Protein AF-0000000087414529 (afdb_homodimer)

InterPro domains:
  IPR016071 Staphylococcal nuclease (SNase-like), OB-fold [PF00565] (42-116)
  IPR035437 SNase-like, OB-fold superfamily [G3DSA:2.40.50.90] (4-117)
  IPR035437 SNase-like, OB-fold superfamily [SSF50199] (3-115)

Nearest PDB structures (foldseek):
  2ey6-assembly1_A  TM=8.394E-01  e=1.982E-06  Staphylococcus aureus
  1ey6-assembly1_A  TM=8.389E-01  e=3.124E-06  Staphylococcus aureus
  2f0g-assembly1_A  TM=8.322E-01  e=3.334E-06  Staphylococcus aureus
  1ez8-assembly1_A  TM=8.451E-01  e=1.074E-05  Staphylococcus aureus
  3bdl-assembly1_A  TM=6.528E-01  e=1.157E-03  Homo sapiens

Solvent-accessible surface area (backbone atoms only — not comparable to full-atom values): 12435 Å² total; per-residue (Å²): 115,83,88,71,59,46,69,28,44,24,64,43,64,49,62,47,55,25,41,32,24,32,46,94,84,41,74,33,34,32,32,52,49,45,45,41,58,43,66,51,67,63,32,50,49,53,51,31,68,70,38,42,78,31,71,32,35,32,44,46,69,89,82,38,62,64,80,74,46,29,33,48,20,44,42,25,51,86,91,41,47,52,57,57,51,36,21,46,75,58,29,29,43,69,42,65,45,94,86,52,61,90,58,44,72,55,38,54,53,37,33,57,56,24,73,70,97,116,83,87,72,57,45,67,28,43,24,64,44,64,48,62,46,55,26,42,33,25,33,46,95,86,39,73,33,34,33,32,53,51,45,45,42,59,44,66,52,68,62,32,51,51,52,52,31,69,68,38,43,78,30,71,33,34,33,43,44,70,90,82,38,64,61,80,75,47,30,32,50,21,44,41,24,53,88,93,41,47,50,59,56,50,36,21,47,75,59,31,31,42,68,42,65,46,94,87,52,61,91,56,44,72,54,39,54,53,38,34,56,56,24,73,69,98

Secondary structure (DSSP, 8-state):
--S-PEEEEEEEEEEEEEEEEEETTEEEEEEETTEEE--SHHHHHHHHHHHTTEEEEEE--S--B-SSSEEEEEEEETTEEHHHHHHHTTSEEE---TT--TTHHHHHHHHHHHHT-/--SSPEEEEEEEEEEEEEEEEEETTEEEEEEETTEEE--SHHHHHHHHHHHTTEEEEEE--S--B-SSSEEEEEEEETTEEHHHHHHHTTSEEE---TT--TTHHHHHHHHHHHHT-

Structure (mmCIF, N/CA/C/O backbone):
data_AF-0000000087414529-model_v1
#
loop_
_entity.id
_entity.type
_entity.pdbx_description
1 polymer 'TNase-like domain-containing protein'
#
loop_
_atom_site.group_PDB
_atom_site.id
_atom_site.type_symbol
_atom_site.label_atom_id
_atom_site.label_alt_id
_atom_site.label_comp_id
_atom_site.label_asym_id
_atom_site.label_entity_id
_atom_site.label_seq_id
_atom_site.pdbx_PDB_ins_code
_atom_site.Cartn_x
_atom_site.Cartn_y
_atom_site.Cartn_z
_atom_site.occupancy
_atom_site.B_iso_or_equiv
_atom_site.auth_seq_id
_atom_site.auth_comp_id
_atom_site.auth_asym_id
_atom_site.auth_atom_id
_atom_site.pdbx_PDB_model_num
ATOM 1 N N . MET A 1 1 ? 4.559 22.531 18.953 1 32.44 1 MET A N 1
ATOM 2 C CA . MET A 1 1 ? 4.48 22.078 17.578 1 32.44 1 MET A CA 1
ATOM 3 C C . MET A 1 1 ? 5.328 20.828 17.375 1 32.44 1 MET A C 1
ATOM 5 O O . MET A 1 1 ? 6.316 20.625 18.078 1 32.44 1 MET A O 1
ATOM 9 N N . PRO A 1 2 ? 4.918 19.719 16.859 1 44.59 2 PRO A N 1
ATOM 10 C CA . PRO A 1 2 ? 5.953 18.672 16.922 1 44.59 2 PRO A CA 1
ATOM 11 C C . PRO A 1 2 ? 7.328 19.203 16.5 1 44.59 2 PRO A C 1
ATOM 13 O O . PRO A 1 2 ? 7.426 20.078 15.641 1 44.59 2 PRO A O 1
ATOM 16 N N . ASP A 1 3 ? 8.281 19.375 17.422 1 54.41 3 ASP A N 1
ATOM 17 C CA . ASP A 1 3 ? 9.531 20.125 17.344 1 54.41 3 ASP A CA 1
ATOM 18 C C . ASP A 1 3 ? 10.148 20.016 15.953 1 54.41 3 ASP A C 1
ATOM 20 O O . ASP A 1 3 ? 10.703 20.984 15.43 1 54.41 3 ASP A O 1
ATOM 24 N N . GLY A 1 4 ? 10.242 18.703 15.273 1 61.97 4 GLY A N 1
ATOM 25 C CA . GLY A 1 4 ? 11 18.719 14.031 1 61.97 4 GLY A CA 1
ATOM 26 C C . GLY A 1 4 ? 10.234 18.141 12.859 1 61.97 4 GLY A C 1
ATOM 27 O O . GLY A 1 4 ? 10.133 16.922 12.727 1 61.97 4 GLY A O 1
ATOM 28 N N . THR A 1 5 ? 9.32 19.031 12.359 1 79.81 5 THR A N 1
ATOM 29 C CA . THR A 1 5 ? 8.586 18.594 11.18 1 79.81 5 THR A CA 1
ATOM 30 C C . THR A 1 5 ? 9.43 18.766 9.922 1 79.81 5 THR A C 1
ATOM 32 O O . THR A 1 5 ? 10.359 19.578 9.898 1 79.81 5 THR A O 1
ATOM 35 N N . VAL A 1 6 ? 9.344 17.797 9.031 1 88 6 VAL A N 1
ATOM 36 C CA . VAL A 1 6 ? 9.945 17.875 7.699 1 88 6 VAL A CA 1
ATOM 37 C C . VAL A 1 6 ? 8.891 18.297 6.68 1 88 6 VAL A C 1
ATOM 39 O O . VAL A 1 6 ? 7.762 17.797 6.699 1 88 6 VAL A O 1
ATOM 42 N N . THR A 1 7 ? 9.328 19.312 5.953 1 93.31 7 THR A N 1
ATOM 43 C CA . THR A 1 7 ? 8.422 19.781 4.902 1 93.31 7 THR A CA 1
ATOM 44 C C . THR A 1 7 ? 8.609 18.953 3.633 1 93.31 7 THR A C 1
ATOM 46 O O . THR A 1 7 ? 9.734 18.625 3.25 1 93.31 7 THR A O 1
ATOM 49 N N . ALA A 1 8 ? 7.453 18.594 2.98 1 95.62 8 ALA A N 1
ATOM 50 C CA . ALA A 1 8 ? 7.457 17.812 1.749 1 95.62 8 ALA A CA 1
ATOM 51 C C . ALA A 1 8 ? 6.43 18.344 0.755 1 95.62 8 ALA A C 1
ATOM 53 O O . ALA A 1 8 ? 5.398 18.891 1.153 1 95.62 8 ALA A O 1
ATOM 54 N N . TYR A 1 9 ? 6.738 18.25 -0.509 1 97.44 9 TYR A N 1
ATOM 55 C CA . TYR A 1 9 ? 5.789 18.609 -1.558 1 97.44 9 TYR A CA 1
ATOM 56 C C . TYR A 1 9 ? 5.098 17.359 -2.109 1 97.44 9 TYR A C 1
ATOM 58 O O . TYR A 1 9 ? 5.727 16.531 -2.773 1 97.44 9 TYR A O 1
ATOM 66 N N . ALA A 1 10 ? 3.783 17.266 -1.79 1 97.5 10 ALA A N 1
ATOM 67 C CA . ALA A 1 10 ? 3.004 16.109 -2.225 1 97.5 10 ALA A CA 1
ATOM 68 C C . ALA A 1 10 ? 2.473 16.312 -3.641 1 97.5 10 ALA A C 1
ATOM 70 O O . ALA A 1 10 ? 1.92 17.359 -3.963 1 97.5 10 ALA A O 1
ATOM 71 N N . TYR A 1 11 ? 2.535 15.258 -4.48 1 95.19 11 TYR A N 1
ATOM 72 C CA . TYR A 1 11 ? 2.078 15.469 -5.848 1 95.19 11 TYR A CA 1
ATOM 73 C C . TYR A 1 11 ? 1.29 14.266 -6.355 1 95.19 11 TYR A C 1
ATOM 75 O O . TYR A 1 11 ? 0.638 14.336 -7.398 1 95.19 11 TYR A O 1
ATOM 83 N N . LYS A 1 12 ? 1.319 13.125 -5.668 1 90.56 12 LYS A N 1
ATOM 84 C CA . LYS A 1 12 ? 0.619 11.922 -6.102 1 90.56 12 LYS A CA 1
ATOM 85 C C . LYS A 1 12 ? 0.246 11.039 -4.914 1 90.56 12 LYS A C 1
ATOM 87 O O . LYS A 1 12 ? 0.854 11.141 -3.848 1 90.56 12 LYS A O 1
ATOM 92 N N . VAL A 1 13 ? -0.881 10.398 -5.059 1 88.5 13 VAL A N 1
ATOM 93 C CA . VAL A 1 13 ? -1.218 9.336 -4.125 1 88.5 13 VAL A CA 1
ATOM 94 C C . VAL A 1 13 ? -1.154 7.984 -4.836 1 88.5 13 VAL A C 1
ATOM 96 O O . VAL A 1 13 ? -1.654 7.844 -5.957 1 88.5 13 VAL A O 1
ATOM 99 N N . THR A 1 14 ? -0.45 7.047 -4.266 1 80.31 14 THR A N 1
ATOM 100 C CA . THR A 1 14 ? -0.354 5.707 -4.836 1 80.31 14 THR A CA 1
ATOM 101 C C . THR A 1 14 ? -0.667 4.648 -3.783 1 80.31 14 THR A C 1
ATOM 103 O O . THR A 1 14 ? -0.94 4.977 -2.627 1 80.31 14 THR A O 1
ATOM 106 N N . LYS A 1 15 ? -0.885 3.461 -4.281 1 77.25 15 LYS A N 1
ATOM 107 C CA . LYS A 1 15 ? -1.19 2.34 -3.4 1 77.25 15 LYS A CA 1
ATOM 108 C C . LYS A 1 15 ? -0.256 1.163 -3.662 1 77.25 15 LYS A C 1
ATOM 110 O O . LYS A 1 15 ? 0.159 0.935 -4.801 1 77.25 15 LYS A O 1
ATOM 115 N N . ASP A 1 16 ? 0.223 0.61 -2.598 1 74.12 16 ASP A N 1
ATOM 116 C CA . ASP A 1 16 ? 0.944 -0.653 -2.719 1 74.12 16 ASP A CA 1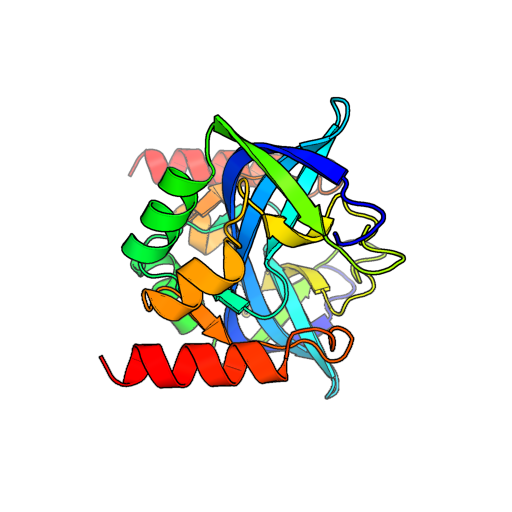
ATOM 117 C C . ASP A 1 16 ? 0.08 -1.825 -2.262 1 74.12 16 A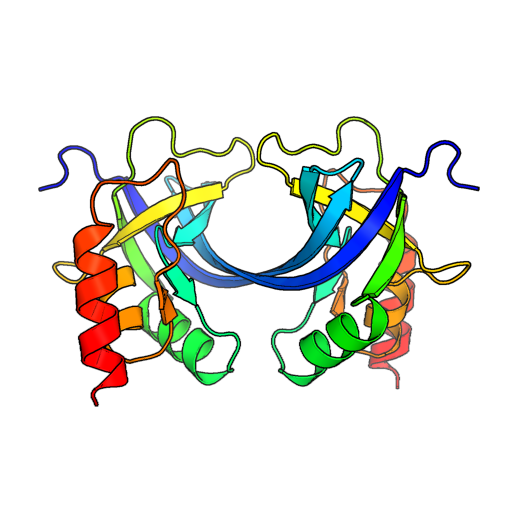SP A C 1
ATOM 119 O O . ASP A 1 16 ? -0.222 -1.953 -1.072 1 74.12 16 ASP A O 1
ATOM 123 N N . ASN A 1 17 ? -0.381 -2.584 -3.229 1 77.56 17 ASN A N 1
ATOM 124 C CA . ASN A 1 17 ? -1.152 -3.773 -2.883 1 77.56 17 ASN A CA 1
ATOM 125 C C . ASN A 1 17 ? -0.264 -4.867 -2.295 1 77.56 17 ASN A C 1
ATOM 127 O O . ASN A 1 17 ? 0.813 -5.148 -2.824 1 77.56 17 ASN A O 1
ATOM 131 N N . LEU A 1 18 ? -0.685 -5.336 -1.122 1 87.12 18 LEU A N 1
ATOM 132 C CA . LEU A 1 18 ? 0.087 -6.359 -0.426 1 87.12 18 LEU A CA 1
ATOM 133 C C . LEU A 1 18 ? -0.755 -7.605 -0.186 1 87.12 18 LEU A C 1
ATOM 135 O O . LEU A 1 18 ? -1.937 -7.508 0.154 1 87.12 18 LEU A O 1
ATOM 139 N N . ILE A 1 19 ? -0.103 -8.781 -0.453 1 92.56 19 ILE A N 1
ATOM 140 C CA . ILE A 1 19 ? -0.667 -10.047 0.009 1 92.56 19 ILE A CA 1
ATOM 141 C C . ILE A 1 19 ? -0.189 -10.336 1.431 1 92.56 19 ILE A C 1
ATOM 143 O O . ILE A 1 19 ? 1.016 -10.367 1.693 1 92.56 19 ILE A O 1
ATOM 147 N N . VAL A 1 20 ? -1.067 -10.398 2.322 1 91.94 20 VAL A N 1
ATOM 148 C CA . VAL A 1 20 ? -0.715 -10.797 3.684 1 91.94 20 VAL A CA 1
ATOM 149 C C . VAL A 1 20 ? -0.685 -12.32 3.789 1 91.94 20 VAL A C 1
ATOM 151 O O . VAL A 1 20 ? -1.646 -12.992 3.41 1 91.94 20 VAL A O 1
ATOM 154 N N . ALA A 1 21 ? 0.426 -12.82 4.277 1 94.94 21 ALA A N 1
ATOM 155 C CA . ALA A 1 21 ? 0.61 -14.266 4.312 1 94.94 21 ALA A CA 1
ATOM 156 C C . ALA A 1 21 ? 1.435 -14.68 5.527 1 94.94 21 ALA A C 1
ATOM 158 O O . ALA A 1 21 ? 2.146 -13.867 6.113 1 94.94 21 ALA A O 1
ATOM 159 N N . THR A 1 22 ? 1.348 -15.906 5.887 1 95.06 22 THR A N 1
ATOM 160 C CA . THR A 1 22 ? 2.166 -16.453 6.965 1 95.06 22 THR A CA 1
ATOM 161 C C . THR A 1 22 ? 3.262 -17.359 6.406 1 95.06 22 THR A C 1
ATOM 163 O O . THR A 1 22 ? 3.033 -18.094 5.449 1 95.06 22 THR A O 1
ATOM 166 N N . ILE A 1 23 ? 4.453 -17.141 6.891 1 92.19 23 ILE A N 1
ATOM 167 C CA . ILE A 1 23 ? 5.609 -18 6.625 1 92.19 23 ILE A CA 1
ATOM 168 C C . ILE A 1 23 ? 6.152 -18.547 7.938 1 92.19 23 ILE A C 1
ATOM 170 O O . ILE A 1 23 ? 6.637 -17.797 8.789 1 92.19 23 ILE A O 1
ATOM 174 N N . GLN A 1 24 ? 5.961 -19.891 8.094 1 90.38 24 GLN A N 1
ATOM 175 C CA . GLN A 1 24 ? 6.418 -20.531 9.32 1 90.38 24 GLN A CA 1
ATOM 176 C C . GLN A 1 24 ? 5.801 -19.875 10.547 1 90.38 24 GLN A C 1
ATOM 178 O O . GLN A 1 24 ? 6.504 -19.562 11.516 1 90.38 24 GLN A O 1
ATOM 183 N N . GLY A 1 25 ? 4.617 -19.469 10.438 1 90.94 25 GLY A N 1
ATOM 184 C CA . GLY A 1 25 ? 3.863 -18.984 11.578 1 90.94 25 GLY A CA 1
ATOM 185 C C . GLY A 1 25 ? 3.965 -17.484 11.758 1 90.94 25 GLY A C 1
ATOM 186 O O . GLY A 1 25 ? 3.307 -16.906 12.633 1 90.94 25 GLY A O 1
ATOM 187 N N . GLU A 1 26 ? 4.875 -16.844 11.062 1 90.88 26 GLU A N 1
ATOM 188 C CA . GLU A 1 26 ? 5.035 -15.398 11.141 1 90.88 26 GLU A CA 1
ATOM 189 C C . GLU A 1 26 ? 4.324 -14.703 9.977 1 90.88 26 GLU A C 1
ATOM 191 O O . GLU A 1 26 ? 4.312 -15.211 8.859 1 90.88 26 GLU A O 1
ATOM 196 N N . THR A 1 27 ? 3.736 -13.539 10.266 1 90.62 27 THR A N 1
ATOM 197 C CA . THR A 1 27 ? 2.99 -12.797 9.258 1 90.62 27 THR A CA 1
ATOM 198 C C . THR A 1 27 ? 3.922 -11.914 8.438 1 90.62 27 THR A C 1
ATOM 200 O O . THR A 1 27 ? 4.801 -11.242 8.992 1 90.62 27 THR A O 1
ATOM 203 N N . TYR A 1 28 ? 3.766 -11.992 7.156 1 88.25 28 TYR A N 1
ATOM 204 C CA . TYR A 1 28 ? 4.512 -11.156 6.223 1 88.25 28 TYR A CA 1
ATOM 205 C C . TYR A 1 28 ? 3.574 -10.453 5.25 1 88.25 28 TYR A C 1
ATOM 207 O O . TYR A 1 28 ? 2.461 -10.922 5 1 88.25 28 TYR A O 1
ATOM 215 N N . ARG A 1 29 ? 3.957 -9.336 4.738 1 87.5 29 ARG A N 1
ATOM 216 C CA . ARG A 1 29 ? 3.305 -8.602 3.652 1 87.5 29 ARG A CA 1
ATOM 217 C C . ARG A 1 29 ? 4.105 -8.719 2.359 1 87.5 29 ARG A C 1
ATOM 219 O O . ARG A 1 29 ? 5.27 -8.32 2.307 1 87.5 29 ARG A O 1
ATOM 226 N N . ILE A 1 30 ? 3.469 -9.242 1.379 1 89.75 30 ILE A N 1
ATOM 227 C CA . ILE A 1 30 ? 4.156 -9.57 0.134 1 89.75 30 ILE A CA 1
ATOM 228 C C . ILE A 1 30 ? 3.787 -8.547 -0.939 1 89.75 30 ILE A C 1
ATOM 230 O O . ILE A 1 30 ? 2.609 -8.375 -1.264 1 89.75 30 ILE A O 1
ATOM 234 N N . ARG A 1 31 ? 4.711 -7.898 -1.394 1 85.5 31 ARG A N 1
ATOM 235 C CA . ARG A 1 31 ? 4.559 -7.031 -2.557 1 85.5 31 ARG A CA 1
ATOM 236 C C . ARG A 1 31 ? 4.781 -7.805 -3.852 1 85.5 31 ARG A C 1
ATOM 238 O O . ARG A 1 31 ? 5.73 -8.578 -3.961 1 85.5 31 ARG A O 1
ATOM 245 N N . LEU A 1 32 ? 3.891 -7.539 -4.734 1 89 32 LEU A N 1
ATOM 246 C CA . LEU A 1 32 ? 4.055 -8.195 -6.031 1 89 32 LEU A CA 1
ATOM 247 C C . LEU A 1 32 ? 5.121 -7.488 -6.863 1 89 32 LEU A C 1
ATOM 249 O O . LEU A 1 32 ? 4.969 -6.316 -7.211 1 89 32 LEU A O 1
ATOM 253 N N . GLN A 1 33 ? 6.129 -8.203 -7.133 1 85.75 33 GLN A N 1
ATOM 254 C CA . GLN A 1 33 ? 7.285 -7.652 -7.828 1 85.75 33 GLN A CA 1
ATOM 255 C C . GLN A 1 33 ? 6.93 -7.246 -9.258 1 85.75 33 GLN A C 1
ATOM 257 O O . GLN A 1 33 ? 6.281 -8.008 -9.977 1 85.75 33 GLN A O 1
ATOM 262 N N . GLY A 1 34 ? 7.371 -6.031 -9.648 1 82.38 34 GLY A N 1
ATOM 263 C CA . GLY A 1 34 ? 7.375 -5.641 -11.047 1 82.38 34 GLY A CA 1
ATOM 264 C C . GLY A 1 34 ? 6.035 -5.105 -11.523 1 82.38 34 GLY A C 1
ATOM 265 O O . GLY A 1 34 ? 5.879 -4.762 -12.695 1 82.38 34 GLY A O 1
ATOM 266 N N . ILE A 1 35 ? 5.016 -5.098 -10.594 1 85.38 35 ILE A N 1
ATOM 267 C CA . ILE A 1 35 ? 3.721 -4.617 -11.062 1 85.38 35 ILE A CA 1
ATOM 268 C C . ILE A 1 35 ? 3.102 -3.697 -10.008 1 85.38 35 ILE A C 1
ATOM 270 O O . ILE A 1 35 ? 3.51 -3.707 -8.844 1 85.38 35 ILE A O 1
ATOM 274 N N . GLU A 1 36 ? 2.209 -2.914 -10.477 1 82.56 36 GLU A N 1
ATOM 275 C CA . GLU A 1 36 ? 1.31 -2.104 -9.656 1 82.56 36 GLU A CA 1
ATOM 276 C C . GLU A 1 36 ? -0.15 -2.459 -9.93 1 82.56 36 GLU A C 1
ATOM 278 O O . GLU A 1 36 ? -0.662 -2.225 -11.023 1 82.56 36 GLU A O 1
ATOM 283 N N . VAL A 1 37 ? -0.74 -2.963 -8.945 1 85.75 37 VAL A N 1
ATOM 284 C CA . VAL A 1 37 ? -2.133 -3.375 -9.078 1 85.75 37 VAL A CA 1
ATOM 285 C C . VAL A 1 37 ? -3.041 -2.148 -9.055 1 85.75 37 VAL A C 1
ATOM 287 O O . VAL A 1 37 ? -2.859 -1.253 -8.227 1 85.75 37 VAL A O 1
ATOM 290 N N . PHE A 1 38 ? -3.977 -2.145 -9.969 1 78.62 38 PHE A N 1
ATOM 291 C CA . PHE A 1 38 ? -4.875 -0.997 -10.047 1 78.62 38 PHE A CA 1
ATOM 292 C C . PHE A 1 38 ? -5.777 -0.929 -8.82 1 78.62 38 PHE A C 1
ATOM 294 O O . PHE A 1 38 ? -6.066 -1.954 -8.203 1 78.62 38 PHE A O 1
ATOM 301 N N . THR A 1 39 ? -6.207 0.255 -8.461 1 68.62 39 THR A N 1
ATOM 302 C CA . THR A 1 39 ? -6.988 0.544 -7.266 1 68.62 39 THR A CA 1
ATOM 303 C C . THR A 1 39 ? -8.461 0.216 -7.484 1 68.62 39 THR A C 1
ATOM 305 O O . THR A 1 39 ? -9.234 0.124 -6.527 1 68.62 39 THR A O 1
ATOM 308 N N . GLU A 1 40 ? -8.75 0.06 -8.703 1 70.12 40 GLU A N 1
ATOM 309 C CA . GLU A 1 40 ? -10.156 -0.268 -8.945 1 70.12 40 GLU A CA 1
ATOM 310 C C . GLU A 1 40 ? -10.578 -1.499 -8.148 1 70.12 40 GLU A C 1
ATOM 312 O O . GLU A 1 40 ? -9.812 -2.455 -8.016 1 70.12 40 GLU A O 1
ATOM 317 N N . PRO A 1 41 ? -11.727 -1.385 -7.516 1 71.12 41 PRO A N 1
ATOM 318 C CA . PRO A 1 41 ? -12.242 -2.475 -6.68 1 71.12 41 PRO A CA 1
ATOM 319 C C . PRO A 1 41 ? -12.156 -3.834 -7.367 1 71.12 41 PRO A C 1
ATOM 321 O O . PRO A 1 41 ? -11.898 -4.848 -6.715 1 71.12 41 PRO A O 1
ATOM 324 N N . ASP A 1 42 ? -12.18 -3.787 -8.648 1 81.19 42 ASP A N 1
ATOM 325 C CA . ASP A 1 42 ? -12.188 -5.059 -9.359 1 81.19 42 ASP A CA 1
ATOM 326 C C . ASP A 1 42 ? -10.82 -5.738 -9.289 1 81.19 42 ASP A C 1
ATOM 328 O O . ASP A 1 42 ? -10.742 -6.961 -9.148 1 81.19 42 ASP A O 1
ATOM 332 N N . ALA A 1 43 ? -9.75 -5.02 -9.406 1 84.81 43 ALA A N 1
ATOM 333 C CA . ALA A 1 43 ? -8.398 -5.578 -9.391 1 84.81 43 ALA A CA 1
ATOM 334 C C . ALA A 1 43 ? -8.078 -6.191 -8.031 1 84.81 43 ALA A C 1
ATOM 336 O O . ALA A 1 43 ? -7.547 -7.305 -7.957 1 84.81 43 ALA A O 1
ATOM 337 N N . LYS A 1 44 ? -8.438 -5.555 -6.992 1 81.69 44 LYS A N 1
ATOM 338 C CA . LYS A 1 44 ? -8.211 -6.066 -5.645 1 81.69 44 LYS A CA 1
ATOM 339 C C . LYS A 1 44 ? -9.023 -7.336 -5.395 1 81.69 44 LYS A C 1
ATOM 341 O O . LYS A 1 44 ? -8.523 -8.297 -4.812 1 81.69 44 LYS A O 1
ATOM 346 N N . ARG A 1 45 ? -10.273 -7.191 -5.773 1 86.69 45 ARG A N 1
ATOM 347 C CA . ARG A 1 45 ? -11.141 -8.352 -5.613 1 86.69 45 ARG A CA 1
ATOM 348 C C . ARG A 1 45 ? -10.578 -9.562 -6.352 1 86.69 45 ARG A C 1
ATOM 350 O O . ARG A 1 45 ? -10.57 -10.672 -5.82 1 86.69 45 ARG A O 1
ATOM 357 N N . PHE A 1 46 ? -10.211 -9.336 -7.586 1 91.31 46 PHE A N 1
ATOM 358 C CA . PHE A 1 46 ? -9.641 -10.422 -8.383 1 91.31 46 PHE A CA 1
ATOM 359 C C . PHE A 1 46 ? -8.438 -11.039 -7.68 1 91.31 46 PHE A C 1
ATOM 361 O O . PHE A 1 46 ? -8.352 -12.258 -7.547 1 91.31 46 PHE A O 1
ATOM 368 N N . LEU A 1 47 ? -7.508 -10.227 -7.168 1 93.62 47 LEU A N 1
ATOM 369 C CA . LEU A 1 47 ? -6.316 -10.695 -6.473 1 93.62 47 LEU A CA 1
ATOM 370 C C . LEU A 1 47 ? -6.688 -11.453 -5.203 1 93.62 47 LEU A C 1
ATOM 372 O O . LEU A 1 47 ? -6.141 -12.523 -4.934 1 93.62 47 LEU A O 1
ATOM 376 N N . LYS A 1 48 ? -7.574 -10.898 -4.477 1 91.75 48 LYS A N 1
ATOM 377 C CA . LYS A 1 48 ? -8.023 -11.531 -3.242 1 91.75 48 LYS A CA 1
ATOM 378 C C . LYS A 1 48 ? -8.594 -12.922 -3.512 1 91.75 48 LYS A C 1
ATOM 380 O O . LYS A 1 48 ? -8.242 -13.883 -2.834 1 91.75 48 LYS A O 1
ATOM 385 N N . GLU A 1 49 ? -9.477 -12.961 -4.453 1 94.44 49 GLU A N 1
ATOM 386 C CA . GLU A 1 49 ? -10.102 -14.234 -4.801 1 94.44 49 GLU A CA 1
ATOM 387 C C . GLU A 1 49 ? -9.055 -15.25 -5.266 1 94.44 49 GLU A C 1
ATOM 389 O O . GLU A 1 49 ? -9.203 -16.453 -5.02 1 94.44 49 GLU A O 1
ATOM 394 N N . LYS A 1 50 ? -8.062 -14.828 -5.875 1 94.94 50 LYS A N 1
ATOM 395 C CA . LYS A 1 50 ? -7.031 -15.703 -6.438 1 94.94 50 LYS A CA 1
ATOM 396 C C . LYS A 1 50 ? -6.137 -16.281 -5.34 1 94.94 50 LYS A C 1
ATOM 398 O O . LYS A 1 50 ? -5.781 -17.453 -5.379 1 94.94 50 LYS A O 1
ATOM 403 N N . VAL A 1 51 ? -5.836 -15.445 -4.328 1 96.69 51 VAL A N 1
ATOM 404 C CA . VAL A 1 51 ? -4.742 -15.883 -3.473 1 96.69 51 VAL A CA 1
ATOM 405 C C . VAL A 1 51 ? -5.273 -16.234 -2.088 1 96.69 51 VAL A C 1
ATOM 407 O O . VAL A 1 51 ? -4.602 -16.922 -1.312 1 96.69 51 VAL A O 1
ATOM 410 N N . SER A 1 52 ? -6.363 -15.633 -1.696 1 95.75 52 SER A N 1
ATOM 411 C CA . SER A 1 52 ? -6.836 -15.836 -0.33 1 95.75 52 SER A CA 1
ATOM 412 C C . SER A 1 52 ? -7.121 -17.312 -0.058 1 95.75 52 SER A C 1
ATOM 414 O O . SER A 1 52 ? -7.832 -17.953 -0.827 1 95.75 52 SER A O 1
ATOM 416 N N . GLY A 1 53 ? -6.539 -17.812 1.017 1 96.56 53 GLY A N 1
ATOM 417 C CA . GLY A 1 53 ? -6.75 -19.203 1.399 1 96.56 53 GLY A CA 1
ATOM 418 C C . GLY A 1 53 ? -5.852 -20.156 0.647 1 96.56 53 GLY A C 1
ATOM 419 O O . GLY A 1 53 ? -6.027 -21.375 0.741 1 96.56 53 GLY A O 1
ATOM 420 N N . GLN A 1 54 ? -4.898 -19.625 -0.102 1 96.88 54 GLN A N 1
ATOM 421 C CA . GLN A 1 54 ? -4.035 -20.469 -0.921 1 96.88 54 GLN A CA 1
ATOM 422 C C . GLN A 1 54 ? -2.611 -20.5 -0.375 1 96.88 54 GLN A C 1
ATOM 424 O O . GLN A 1 54 ? -2.18 -19.547 0.289 1 96.88 54 GLN A O 1
ATOM 429 N N . GLN A 1 55 ? -1.938 -21.641 -0.629 1 96.88 55 GLN A N 1
ATOM 430 C CA . GLN A 1 55 ? -0.489 -21.688 -0.47 1 96.88 55 GLN A CA 1
ATOM 431 C C . GLN A 1 55 ? 0.218 -21.141 -1.705 1 96.88 55 GLN A C 1
ATOM 433 O O . GLN A 1 55 ? 0.036 -21.641 -2.812 1 96.88 55 GLN A O 1
ATOM 438 N N . ILE A 1 56 ? 0.945 -20.109 -1.426 1 96.81 56 ILE A N 1
ATOM 439 C CA . ILE A 1 56 ? 1.646 -19.469 -2.539 1 96.81 56 ILE A CA 1
ATOM 440 C C . ILE A 1 56 ? 3.148 -19.703 -2.395 1 96.81 56 ILE A C 1
ATOM 442 O O . ILE A 1 56 ? 3.645 -19.938 -1.292 1 96.81 56 ILE A O 1
ATOM 446 N N . GLU A 1 57 ? 3.834 -19.734 -3.52 1 95.25 57 GLU A N 1
ATOM 447 C CA . GLU A 1 57 ? 5.289 -19.797 -3.557 1 95.25 57 GLU A CA 1
ATOM 448 C C . GLU A 1 57 ? 5.895 -18.438 -3.912 1 95.25 57 GLU A C 1
ATOM 450 O O . GLU A 1 57 ? 5.457 -17.797 -4.863 1 95.25 57 GLU A O 1
ATOM 455 N N . LEU A 1 58 ? 6.773 -18.031 -3.098 1 92.38 58 LEU A N 1
ATOM 456 C CA . LEU A 1 58 ? 7.445 -16.766 -3.309 1 92.38 58 LEU A CA 1
ATOM 457 C C . LEU A 1 58 ? 8.805 -16.969 -3.971 1 92.38 58 LEU A C 1
ATOM 459 O O . LEU A 1 58 ? 9.641 -17.703 -3.461 1 92.38 58 LEU A O 1
ATOM 463 N N . ASP A 1 59 ? 8.914 -16.375 -5.066 1 88.31 59 ASP A N 1
ATOM 464 C CA . ASP A 1 59 ? 10.188 -16.375 -5.793 1 88.31 59 ASP A CA 1
ATOM 465 C C . ASP A 1 59 ? 10.828 -14.984 -5.758 1 88.31 59 ASP A C 1
ATOM 467 O O . ASP A 1 59 ? 10.297 -14.031 -6.332 1 88.31 59 ASP A O 1
ATOM 471 N N . TYR A 1 60 ? 11.719 -14.805 -4.887 1 79.38 60 TYR A N 1
ATOM 472 C CA . TYR A 1 60 ? 12.375 -13.516 -4.781 1 79.38 60 TYR A CA 1
ATOM 473 C C . TYR A 1 60 ? 13.891 -13.664 -4.867 1 79.38 60 TYR A C 1
ATOM 475 O O . TYR A 1 60 ? 14.422 -14.758 -4.68 1 79.38 60 TYR A O 1
ATOM 483 N N . ASP A 1 61 ? 14.453 -12.547 -5.406 1 65.31 61 ASP A N 1
ATOM 484 C CA . ASP A 1 61 ? 15.914 -12.539 -5.457 1 65.31 61 ASP A CA 1
ATOM 485 C C . ASP A 1 61 ? 16.516 -12.477 -4.055 1 65.31 61 ASP A C 1
ATOM 487 O O . ASP A 1 61 ? 15.773 -12.406 -3.064 1 65.31 61 ASP A O 1
ATOM 491 N N . GLU A 1 62 ? 17.766 -12.359 -3.805 1 58 62 GLU A N 1
ATOM 492 C CA . GLU A 1 62 ? 18.531 -12.5 -2.57 1 58 62 GLU A CA 1
ATOM 493 C C . GLU A 1 62 ? 17.781 -11.898 -1.385 1 58 62 GLU A C 1
ATOM 495 O O . GLU A 1 62 ? 17.578 -12.57 -0.374 1 58 62 GLU A O 1
ATOM 500 N N . GLN A 1 63 ? 17.938 -10.695 -0.846 1 53.78 63 GLN A N 1
ATOM 501 C CA . GLN A 1 63 ? 17.578 -10.18 0.471 1 53.78 63 GLN A CA 1
ATOM 502 C C . GLN A 1 63 ? 16.188 -9.555 0.452 1 53.78 63 GLN A C 1
ATOM 504 O O . GLN A 1 63 ? 16.047 -8.328 0.394 1 53.78 63 GLN A O 1
ATOM 509 N N . PRO A 1 64 ? 15.148 -10.523 0.298 1 54.59 64 PRO A N 1
ATOM 510 C CA . PRO A 1 64 ? 13.836 -9.945 -0.001 1 54.59 64 PRO A CA 1
ATOM 511 C C . PRO A 1 64 ? 13.219 -9.219 1.195 1 54.59 64 PRO A C 1
ATOM 513 O O . PRO A 1 64 ? 12.242 -8.492 1.042 1 54.59 64 PRO A O 1
ATOM 516 N N . PHE A 1 65 ? 13.789 -9.445 2.428 1 54.91 65 PHE A N 1
ATOM 517 C CA . PHE A 1 65 ? 13.07 -8.977 3.607 1 54.91 65 PHE A CA 1
ATOM 518 C C . PHE A 1 65 ? 13.375 -7.508 3.877 1 54.91 65 PHE A C 1
ATOM 520 O O . PHE A 1 65 ? 14.531 -7.125 4.031 1 54.91 65 PHE A O 1
ATOM 527 N N . GLU A 1 66 ? 12.492 -6.719 3.492 1 57.81 66 GLU A N 1
ATOM 528 C CA . GLU A 1 66 ? 12.656 -5.281 3.682 1 57.81 66 GLU A CA 1
ATOM 529 C C . GLU A 1 66 ? 12.484 -4.895 5.148 1 57.81 66 GLU A C 1
ATOM 531 O O . GLU A 1 66 ? 12.477 -3.707 5.484 1 57.81 66 GLU A O 1
ATOM 536 N N . GLY A 1 67 ? 13.078 -5.848 6.066 1 57.19 67 GLY A N 1
ATOM 537 C CA . GLY A 1 67 ? 13.195 -5.566 7.488 1 57.19 67 GLY A CA 1
ATOM 538 C C . GLY A 1 67 ? 11.859 -5.348 8.172 1 57.19 67 GLY A C 1
ATOM 539 O O . GLY A 1 67 ? 11.703 -5.648 9.352 1 57.19 67 GLY A O 1
ATOM 540 N N . GLU A 1 68 ? 10.805 -5.023 7.59 1 62.72 68 GLU A N 1
ATOM 541 C CA . GLU A 1 68 ? 9.523 -4.711 8.219 1 62.72 68 GLU A CA 1
ATOM 542 C C . GLU A 1 68 ? 8.445 -5.707 7.797 1 62.72 68 GLU A C 1
ATOM 544 O O . GLU A 1 68 ? 7.258 -5.375 7.785 1 62.72 68 GLU A O 1
ATOM 549 N N . GLY A 1 69 ? 8.922 -6.988 7.676 1 73.25 69 GLY A N 1
ATOM 550 C CA . GLY A 1 69 ? 7.902 -7.977 7.344 1 73.25 69 GLY A CA 1
ATOM 551 C C . GLY A 1 69 ? 7.363 -7.82 5.934 1 73.25 69 GLY A C 1
ATOM 552 O O . GLY A 1 69 ? 6.191 -8.109 5.676 1 73.25 69 GLY A O 1
ATOM 553 N N . LYS A 1 70 ? 8.094 -7.219 5.246 1 77.56 70 LYS A N 1
ATOM 554 C CA . LYS A 1 70 ? 7.68 -7.066 3.854 1 77.56 70 LYS A CA 1
ATOM 555 C C . LYS A 1 70 ? 8.609 -7.832 2.916 1 77.56 70 LYS A C 1
ATOM 557 O O . LYS A 1 70 ? 9.828 -7.852 3.115 1 77.56 70 LYS A O 1
ATOM 562 N N . ILE A 1 71 ? 8.047 -8.555 2.051 1 83 71 ILE A N 1
ATOM 563 C CA . ILE A 1 71 ? 8.766 -9.305 1.027 1 83 71 ILE A CA 1
ATOM 564 C C . ILE A 1 71 ? 8.305 -8.859 -0.358 1 83 71 ILE A C 1
ATOM 566 O O . ILE A 1 71 ? 7.102 -8.703 -0.598 1 83 71 ILE A O 1
ATOM 570 N N . THR A 1 72 ? 9.227 -8.523 -1.178 1 84.44 72 THR A N 1
ATOM 571 C CA . THR A 1 72 ? 8.922 -8.328 -2.59 1 84.44 72 THR A CA 1
ATOM 572 C C . 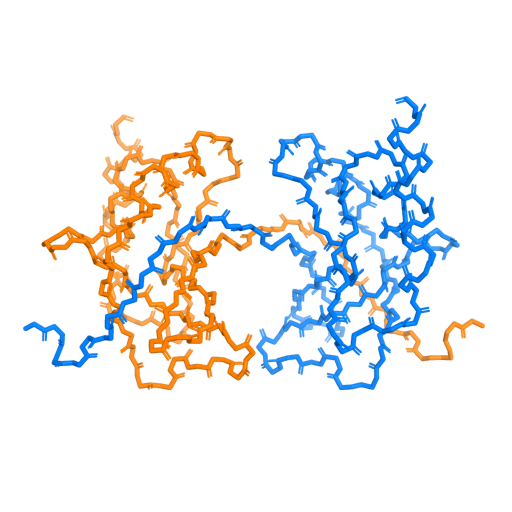THR A 1 72 ? 9.211 -9.594 -3.387 1 84.44 72 THR A C 1
ATOM 574 O O . THR A 1 72 ? 10.328 -10.125 -3.336 1 84.44 72 THR A O 1
ATOM 577 N N . ALA A 1 73 ? 8.18 -10.102 -4.074 1 88.12 73 ALA A N 1
ATOM 578 C CA . ALA A 1 73 ? 8.391 -11.414 -4.688 1 88.12 73 ALA A CA 1
ATOM 579 C C . ALA A 1 73 ? 7.496 -11.602 -5.906 1 88.12 73 ALA A C 1
ATOM 581 O O . ALA A 1 73 ? 6.484 -10.906 -6.055 1 88.12 73 ALA A O 1
ATOM 582 N N . TYR A 1 74 ? 8.023 -12.508 -6.75 1 90.88 74 TYR A N 1
ATOM 583 C CA . TYR A 1 74 ? 7.109 -13.156 -7.691 1 90.88 74 TYR A CA 1
ATOM 584 C C . TYR A 1 74 ? 6.289 -14.234 -6.996 1 90.88 74 TYR A C 1
ATOM 586 O O . TYR A 1 74 ? 6.84 -15.102 -6.316 1 90.88 74 TYR A O 1
ATOM 594 N N . VAL A 1 75 ? 5.035 -14.141 -7.18 1 94.19 75 VAL A N 1
ATOM 595 C CA . VAL A 1 75 ? 4.137 -15.031 -6.453 1 94.19 75 VAL A CA 1
ATOM 596 C C . VAL A 1 75 ? 3.584 -16.094 -7.402 1 94.19 75 VAL A C 1
ATOM 598 O O . VAL A 1 75 ? 3.049 -15.758 -8.469 1 94.19 75 VAL A O 1
ATOM 601 N N . TRP A 1 76 ? 3.682 -17.281 -6.918 1 95 76 TRP A N 1
ATOM 602 C CA . TRP A 1 76 ? 3.256 -18.406 -7.754 1 95 76 TRP A CA 1
ATOM 603 C C . TRP A 1 76 ? 2.152 -19.203 -7.07 1 95 76 TRP A C 1
ATOM 605 O O . TRP A 1 76 ? 2.217 -19.453 -5.867 1 95 76 TRP A O 1
ATOM 615 N N . LEU A 1 77 ? 1.166 -19.531 -7.848 1 96.12 77 LEU A N 1
ATOM 616 C CA . LEU A 1 77 ? 0.164 -20.547 -7.531 1 96.12 77 LEU A CA 1
ATOM 617 C C . LEU A 1 77 ? 0.29 -21.734 -8.469 1 96.12 77 LEU A C 1
ATOM 619 O O . LEU A 1 77 ? -0.193 -21.703 -9.602 1 96.12 77 LEU A O 1
ATOM 623 N N . GLY A 1 78 ? 0.913 -22.812 -7.949 1 92.12 78 GLY A N 1
ATOM 624 C CA . GLY A 1 78 ? 1.261 -23.891 -8.875 1 92.12 78 GLY A CA 1
ATOM 625 C C . GLY A 1 78 ? 2.15 -23.422 -10.016 1 92.12 78 GLY A C 1
ATOM 626 O O . GLY A 1 78 ? 3.238 -22.891 -9.781 1 92.12 78 GLY A O 1
ATOM 627 N N . ASN A 1 79 ? 1.646 -23.516 -11.219 1 92.88 79 ASN A N 1
ATOM 628 C CA . ASN A 1 79 ? 2.43 -23.125 -12.383 1 92.88 79 ASN A CA 1
ATOM 629 C C . ASN A 1 79 ? 2.057 -21.734 -12.875 1 92.88 79 ASN A C 1
ATOM 631 O O . ASN A 1 79 ? 2.621 -21.25 -13.859 1 92.88 79 ASN A O 1
ATOM 635 N N . GLU A 1 80 ? 1.232 -21.125 -12.18 1 94.19 80 GLU A N 1
ATOM 636 C CA . GLU A 1 80 ? 0.76 -19.812 -12.586 1 94.19 80 GLU A CA 1
ATOM 637 C C . GLU A 1 80 ? 1.422 -18.703 -11.773 1 94.19 80 GLU A C 1
ATOM 639 O O . GLU A 1 80 ? 1.443 -18.766 -10.539 1 94.19 80 GLU A O 1
ATOM 644 N N . MET A 1 81 ? 1.897 -17.812 -12.508 1 93.5 81 MET A N 1
ATOM 645 C CA . MET A 1 81 ? 2.426 -16.625 -11.828 1 93.5 81 MET A CA 1
ATOM 646 C C . MET A 1 81 ? 1.336 -15.578 -11.641 1 93.5 81 MET A C 1
ATOM 648 O O . MET A 1 81 ? 0.812 -15.039 -12.617 1 93.5 81 MET A O 1
ATOM 652 N N . VAL A 1 82 ? 1.102 -15.234 -10.477 1 95.5 82 VAL A N 1
ATOM 653 C CA . VAL A 1 82 ? 0.019 -14.312 -10.148 1 95.5 82 VAL A CA 1
ATOM 654 C C . VAL A 1 82 ? 0.313 -12.938 -10.742 1 95.5 82 VAL A C 1
ATOM 656 O O . VAL A 1 82 ? -0.575 -12.289 -11.305 1 95.5 82 VAL A O 1
ATOM 659 N N . ASN A 1 83 ? 1.573 -12.461 -10.648 1 93.06 83 ASN A N 1
ATOM 660 C CA . ASN A 1 83 ? 1.989 -11.18 -11.219 1 93.06 83 ASN A CA 1
ATOM 661 C C . ASN A 1 83 ? 1.634 -11.086 -12.695 1 93.06 83 ASN A C 1
ATOM 663 O O . ASN A 1 83 ? 1.04 -10.094 -13.133 1 93.06 83 ASN A O 1
ATOM 667 N N . ARG A 1 84 ? 1.903 -12.078 -13.375 1 90.88 84 ARG A N 1
ATOM 668 C CA . ARG A 1 84 ? 1.643 -12.133 -14.805 1 90.88 84 ARG A CA 1
ATOM 669 C C . ARG A 1 84 ? 0.144 -12.141 -15.094 1 90.88 84 ARG A C 1
ATOM 671 O O . ARG A 1 84 ? -0.324 -11.469 -16.016 1 90.88 84 ARG A O 1
ATOM 678 N N . THR A 1 85 ? -0.542 -12.938 -14.375 1 93.06 85 THR A N 1
ATOM 679 C CA . THR A 1 85 ? -1.982 -13.062 -14.57 1 93.06 85 THR A CA 1
ATOM 680 C C . THR A 1 85 ? -2.668 -11.703 -14.406 1 93.06 85 THR A C 1
ATOM 682 O O . THR A 1 85 ? -3.52 -11.336 -15.219 1 93.06 85 THR A O 1
ATOM 685 N N . LEU A 1 86 ? -2.279 -10.977 -13.383 1 92.12 86 LEU A N 1
ATOM 686 C CA . LEU A 1 86 ? -2.863 -9.656 -13.148 1 92.12 86 LEU A CA 1
ATOM 687 C C . LEU A 1 86 ? -2.59 -8.727 -14.328 1 92.12 86 LEU A C 1
ATOM 689 O O . LEU A 1 86 ? -3.465 -7.957 -14.734 1 92.12 86 LEU A O 1
ATOM 693 N N . LEU A 1 87 ? -1.425 -8.766 -14.898 1 89.56 87 LEU A N 1
ATOM 694 C CA . LEU A 1 87 ? -1.051 -7.953 -16.047 1 89.56 87 LEU A CA 1
ATOM 695 C C . LEU A 1 87 ? -1.867 -8.344 -17.281 1 89.56 87 LEU A C 1
ATOM 697 O O . LEU A 1 87 ? -2.439 -7.484 -17.953 1 89.56 87 LEU A O 1
ATOM 701 N N . SER A 1 88 ? -1.913 -9.602 -17.5 1 89.81 88 SER A N 1
ATOM 702 C CA . SER A 1 88 ? -2.57 -10.117 -18.688 1 89.81 88 SER A CA 1
ATOM 703 C C . SER A 1 88 ? -4.07 -9.852 -18.656 1 89.81 88 SER A C 1
ATOM 705 O O . SER A 1 88 ? -4.691 -9.633 -19.688 1 89.81 88 SER A O 1
ATOM 707 N N . GLU A 1 89 ? -4.695 -9.867 -17.531 1 90.88 89 GLU A N 1
ATOM 708 C CA . GLU A 1 89 ? -6.133 -9.672 -17.391 1 90.88 89 GLU A CA 1
ATOM 709 C C . GLU A 1 89 ? -6.484 -8.188 -17.328 1 90.88 89 GLU A C 1
ATOM 711 O O . GLU A 1 89 ? -7.664 -7.828 -17.266 1 90.88 89 GLU A O 1
ATOM 716 N N . GLY A 1 90 ? -5.402 -7.32 -17.219 1 87.75 90 GLY A N 1
ATOM 717 C CA . GLY A 1 90 ? -5.637 -5.887 -17.234 1 87.75 90 GLY A CA 1
ATOM 718 C C . GLY A 1 90 ? -5.867 -5.301 -15.859 1 87.75 90 GLY A C 1
ATOM 719 O O . GLY A 1 90 ? -6.469 -4.234 -15.719 1 87.75 90 GLY A O 1
ATOM 720 N N . TYR A 1 91 ? -5.465 -6.008 -14.836 1 89.62 91 TYR A N 1
ATOM 721 C CA . TYR A 1 91 ? -5.695 -5.551 -13.469 1 89.62 91 TYR A CA 1
ATOM 722 C C . TYR A 1 91 ? -4.453 -4.859 -12.914 1 89.62 91 TYR A C 1
ATOM 724 O O . TYR A 1 91 ? -4.461 -4.387 -11.773 1 89.62 91 TYR A O 1
ATOM 732 N N . ALA A 1 92 ? -3.4 -4.809 -13.664 1 88.38 92 ALA A N 1
ATOM 733 C CA . ALA A 1 92 ? -2.148 -4.199 -13.219 1 88.38 92 ALA A CA 1
ATOM 734 C C . ALA A 1 92 ? -1.381 -3.605 -14.398 1 88.38 92 ALA A C 1
ATOM 736 O O . ALA A 1 92 ? -1.699 -3.883 -15.555 1 88.38 92 ALA A O 1
ATOM 737 N N . ARG A 1 93 ? -0.449 -2.785 -14.023 1 85.75 93 ARG A N 1
ATOM 738 C CA . ARG A 1 93 ? 0.503 -2.297 -15.016 1 85.75 93 ARG A CA 1
ATOM 739 C C . ARG A 1 93 ? 1.936 -2.619 -14.609 1 85.75 93 ARG A C 1
ATOM 741 O O . ARG A 1 93 ? 2.221 -2.801 -13.422 1 85.75 93 ARG A O 1
ATOM 748 N N . ALA A 1 94 ? 2.785 -2.723 -15.625 1 84.12 94 ALA A N 1
ATOM 749 C CA . ALA A 1 94 ? 4.195 -2.977 -15.352 1 84.12 94 ALA A CA 1
ATOM 750 C C . ALA A 1 94 ? 4.812 -1.829 -14.555 1 84.12 94 ALA A C 1
ATOM 752 O O . ALA A 1 94 ? 4.59 -0.657 -14.867 1 84.12 94 ALA A O 1
ATOM 753 N N . ALA A 1 95 ? 5.438 -2.125 -13.469 1 79.62 95 ALA A N 1
ATOM 754 C CA . ALA A 1 95 ? 6.141 -1.176 -12.609 1 79.62 95 ALA A CA 1
ATOM 755 C C . ALA A 1 95 ? 7.484 -1.737 -12.156 1 79.62 95 ALA A C 1
ATOM 757 O O . ALA A 1 95 ? 7.664 -2.062 -10.977 1 79.62 95 ALA A O 1
ATOM 758 N N . PRO A 1 96 ? 8.32 -1.843 -13.055 1 72.06 96 PRO A N 1
ATOM 759 C CA . PRO A 1 96 ? 9.625 -2.422 -12.703 1 72.06 96 PRO A CA 1
ATOM 760 C C . PRO A 1 96 ? 10.414 -1.546 -11.742 1 72.06 96 PRO A C 1
ATOM 762 O O . PRO A 1 96 ? 10.305 -0.319 -11.773 1 72.06 96 PRO A O 1
ATOM 765 N N . SER A 1 97 ? 10.922 -2.104 -10.648 1 67.94 97 SER A N 1
ATOM 766 C CA . SER A 1 97 ? 11.859 -1.405 -9.773 1 67.94 97 SER A CA 1
ATOM 767 C C . SER A 1 97 ? 13.289 -1.563 -10.266 1 67.94 97 SER A C 1
ATOM 769 O O . SER A 1 97 ? 13.625 -2.553 -10.914 1 67.94 97 SER A O 1
ATOM 771 N N . PRO A 1 98 ? 14.078 -0.508 -10.008 1 59.34 98 PRO A N 1
ATOM 772 C CA . PRO A 1 98 ? 15.469 -0.562 -10.469 1 59.34 98 PRO A CA 1
ATOM 773 C C . PRO A 1 98 ? 16.203 -1.807 -9.984 1 59.34 98 PRO A C 1
ATOM 775 O O . PRO A 1 98 ? 17.125 -2.281 -10.656 1 59.34 98 PRO A O 1
ATOM 778 N N . GLN A 1 99 ? 15.797 -2.207 -8.906 1 57.31 99 GLN A N 1
ATOM 779 C CA . GLN A 1 99 ? 16.547 -3.314 -8.328 1 57.31 99 GLN A CA 1
ATOM 780 C C . GLN A 1 99 ? 16.078 -4.652 -8.883 1 57.31 99 GLN A C 1
ATOM 782 O O . GLN A 1 99 ? 16.766 -5.668 -8.742 1 57.31 99 GLN A O 1
ATOM 787 N N . GLN A 1 100 ? 14.844 -4.648 -9.516 1 57.53 100 GLN A N 1
ATOM 788 C CA . GLN A 1 100 ? 14.297 -5.949 -9.891 1 57.53 100 GLN A CA 1
ATOM 789 C C . GLN A 1 100 ? 14.297 -6.133 -11.398 1 57.53 100 GLN A C 1
ATOM 791 O O . GLN A 1 100 ? 13.617 -5.395 -12.125 1 57.53 100 GLN A O 1
ATOM 796 N N . THR A 1 101 ? 15.156 -7.027 -11.914 1 57.94 101 THR A N 1
ATOM 797 C CA . THR A 1 101 ? 15.469 -7.117 -13.336 1 57.94 101 THR A CA 1
ATOM 798 C C . THR A 1 101 ? 14.922 -8.406 -13.93 1 57.94 101 THR A C 1
ATOM 800 O O . THR A 1 101 ? 14.711 -8.5 -15.141 1 57.94 101 THR A O 1
ATOM 803 N N . ARG A 1 102 ? 14.672 -9.367 -13.219 1 67.31 102 ARG A N 1
ATOM 804 C CA . ARG A 1 102 ? 14.609 -10.68 -13.852 1 67.31 102 ARG A CA 1
ATOM 805 C C . ARG A 1 102 ? 13.484 -10.734 -14.883 1 67.31 102 ARG A C 1
ATOM 807 O O . ARG A 1 102 ? 13.68 -11.211 -16 1 67.31 102 ARG A O 1
ATOM 814 N N . TYR A 1 103 ? 12.305 -10.211 -14.68 1 69.44 103 TYR A N 1
ATOM 815 C CA . TYR A 1 103 ? 11.164 -10.375 -15.578 1 69.44 103 TYR A CA 1
ATOM 816 C C . TYR A 1 103 ? 10.727 -9.039 -16.156 1 69.44 103 TYR A C 1
ATOM 818 O O . TYR A 1 103 ? 9.594 -8.891 -16.625 1 69.44 103 TYR A O 1
ATOM 826 N N . ILE A 1 104 ? 11.609 -8.172 -16.25 1 65.19 104 ILE A N 1
ATOM 827 C CA . ILE A 1 104 ? 11.234 -6.824 -16.656 1 65.19 104 ILE A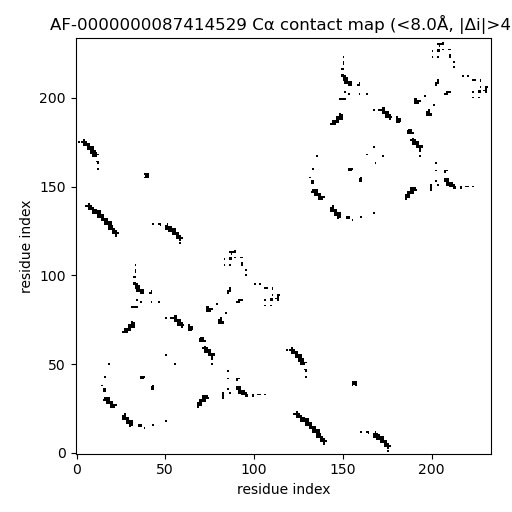 CA 1
ATOM 828 C C . ILE A 1 104 ? 10.797 -6.828 -18.109 1 65.19 104 ILE A C 1
ATOM 830 O O . ILE A 1 104 ? 9.758 -6.258 -18.469 1 65.19 104 ILE A O 1
ATOM 834 N N . LYS A 1 105 ? 11.57 -7.402 -18.938 1 67.94 105 LYS A N 1
ATOM 835 C CA . LYS A 1 105 ? 11.242 -7.438 -20.359 1 67.94 105 LYS A CA 1
ATOM 836 C C . LYS A 1 105 ? 9.938 -8.188 -20.609 1 67.94 105 LYS A C 1
ATOM 838 O O . LYS A 1 105 ? 9.148 -7.805 -21.469 1 67.94 105 LYS A O 1
ATOM 843 N N . ASP A 1 106 ? 9.711 -9.148 -19.797 1 74 106 ASP A N 1
ATOM 844 C CA . ASP A 1 106 ? 8.5 -9.953 -19.953 1 74 106 ASP A CA 1
ATOM 845 C C . ASP A 1 106 ? 7.258 -9.164 -19.531 1 74 106 ASP A C 1
ATOM 847 O O . ASP A 1 106 ? 6.219 -9.242 -20.188 1 74 106 ASP A O 1
ATOM 851 N N . PHE A 1 107 ? 7.406 -8.43 -18.594 1 73.62 107 PHE A N 1
ATOM 852 C CA . PHE A 1 107 ? 6.266 -7.688 -18.062 1 73.62 107 PHE A CA 1
ATOM 853 C C . PHE A 1 107 ? 5.781 -6.652 -19.078 1 73.62 107 PHE A C 1
ATOM 855 O O . PHE A 1 107 ? 4.574 -6.438 -19.219 1 73.62 107 PHE A O 1
ATOM 862 N N . GLU A 1 108 ? 6.684 -6.031 -19.703 1 70.12 108 GLU A N 1
ATOM 863 C CA . GLU A 1 108 ? 6.305 -5.078 -20.75 1 70.12 108 GLU A CA 1
ATOM 864 C C . GLU A 1 108 ? 5.559 -5.766 -21.875 1 70.12 108 GLU A C 1
ATOM 866 O O . GLU A 1 108 ? 4.594 -5.219 -22.422 1 70.12 108 GLU A O 1
ATOM 871 N N . HIS A 1 109 ? 6.047 -6.887 -22.125 1 70.88 109 HIS A N 1
ATOM 872 C CA . HIS A 1 109 ? 5.422 -7.664 -23.188 1 70.88 109 HIS A CA 1
ATOM 873 C C . HIS A 1 109 ? 4.016 -8.102 -22.797 1 70.88 109 HIS A C 1
ATOM 875 O O . HIS A 1 109 ? 3.094 -8.039 -23.609 1 70.88 109 HIS A O 1
ATOM 881 N N . TRP A 1 110 ? 3.838 -8.43 -21.609 1 70.19 110 TRP A N 1
ATOM 882 C CA . TRP A 1 110 ? 2.537 -8.906 -21.156 1 70.19 110 TRP A CA 1
ATOM 883 C C . TRP A 1 110 ? 1.527 -7.762 -21.094 1 70.19 110 TRP A C 1
ATOM 885 O O . TRP A 1 110 ? 0.347 -7.957 -21.406 1 70.19 110 TRP A O 1
ATOM 895 N N . GLN A 1 111 ? 1.969 -6.598 -20.703 1 69.31 111 GLN A N 1
ATOM 896 C CA . GLN A 1 111 ? 1.105 -5.418 -20.672 1 69.31 111 GLN A CA 1
ATOM 897 C C . GLN A 1 111 ? 0.618 -5.066 -22.078 1 69.31 111 GLN A C 1
ATOM 899 O O . GLN A 1 111 ? -0.555 -4.734 -22.266 1 69.31 111 GLN A O 1
ATOM 904 N N . LYS A 1 112 ? 1.442 -5.02 -22.969 1 68.06 112 LYS A N 1
ATOM 905 C CA . LYS A 1 112 ? 1.089 -4.688 -24.359 1 68.06 112 LYS A CA 1
ATOM 906 C C . LYS A 1 112 ? 0.007 -5.625 -24.891 1 68.06 112 LYS A C 1
ATOM 908 O O . LYS A 1 112 ? -0.896 -5.195 -25.609 1 68.06 112 LYS A O 1
ATOM 913 N N . LYS A 1 113 ? 0.078 -6.785 -24.422 1 61.09 113 LYS A N 1
ATOM 914 C CA . LYS A 1 113 ? -0.915 -7.754 -24.875 1 61.09 113 LYS A CA 1
ATOM 915 C C . LYS A 1 113 ? -2.27 -7.496 -24.219 1 61.09 113 LYS A C 1
ATOM 917 O O . LYS A 1 113 ? -3.314 -7.738 -24.828 1 61.09 113 LYS A O 1
ATOM 922 N N . ALA A 1 114 ? -2.305 -7.051 -23.078 1 63.91 114 ALA A N 1
ATOM 923 C CA . ALA A 1 114 ? -3.529 -6.754 -22.344 1 63.91 114 ALA A CA 1
ATOM 924 C C . ALA A 1 114 ? -4.227 -5.523 -22.906 1 63.91 114 ALA A C 1
ATOM 926 O O . ALA A 1 114 ? -5.457 -5.484 -23 1 63.91 114 ALA A O 1
ATOM 927 N N . ASP A 1 115 ? -3.361 -4.473 -23.078 1 62.81 115 ASP A N 1
ATOM 928 C CA . ASP A 1 115 ? -3.893 -3.242 -23.672 1 62.81 115 ASP A CA 1
ATOM 929 C C . ASP A 1 115 ? -4.516 -3.506 -25.031 1 62.81 115 ASP A C 1
ATOM 931 O O . ASP A 1 115 ? -5.359 -2.736 -25.5 1 62.81 115 ASP A O 1
ATOM 935 N N . GLN A 1 116 ? -4.07 -4.5 -25.625 1 48.66 116 GLN A N 1
ATOM 936 C CA . GLN A 1 116 ? -4.547 -4.82 -26.969 1 48.66 116 GLN A CA 1
ATOM 937 C C . GLN A 1 116 ? -5.828 -5.648 -26.922 1 48.66 116 GLN A C 1
ATOM 939 O O . GLN A 1 116 ? -6.512 -5.812 -27.938 1 48.66 116 GLN A O 1
ATOM 944 N N . LYS A 1 117 ? -6.188 -6.004 -25.766 1 47.59 117 LYS A N 1
ATOM 945 C CA . LYS A 1 117 ? -7.504 -6.641 -25.719 1 47.59 117 LYS A CA 1
ATOM 946 C C . LYS A 1 117 ? -8.609 -5.605 -25.547 1 47.59 117 LYS A C 1
ATOM 948 O O . LYS A 1 117 ? -8.414 -4.586 -24.891 1 47.59 117 LYS A O 1
ATOM 953 N N . MET B 1 1 ? 13.172 -24.641 -11.82 1 32.56 1 MET B N 1
ATOM 954 C CA . MET B 1 1 ? 12.203 -24.047 -10.898 1 32.56 1 MET B CA 1
ATOM 955 C C . MET B 1 1 ? 12.844 -22.938 -10.07 1 32.56 1 MET B C 1
ATOM 957 O O . MET B 1 1 ? 14.055 -22.953 -9.836 1 32.56 1 MET B O 1
ATOM 961 N N . PRO B 1 2 ? 12.359 -21.734 -9.961 1 44.81 2 PRO B N 1
ATOM 962 C CA . PRO B 1 2 ? 13.266 -20.875 -9.18 1 44.81 2 PRO B CA 1
ATOM 963 C C . PRO B 1 2 ? 13.805 -21.578 -7.938 1 44.81 2 PRO B C 1
ATOM 965 O O . PRO B 1 2 ? 13.109 -22.391 -7.328 1 44.81 2 PRO B O 1
ATOM 968 N N . ASP B 1 3 ? 15.094 -21.953 -7.93 1 54.44 3 ASP B N 1
ATOM 969 C CA . ASP B 1 3 ? 15.758 -22.859 -6.996 1 54.44 3 ASP B CA 1
ATOM 970 C C . ASP B 1 3 ? 15.188 -22.719 -5.586 1 54.44 3 ASP B C 1
ATOM 972 O O . ASP B 1 3 ? 15.008 -23.719 -4.883 1 54.44 3 ASP B O 1
ATOM 976 N N . GLY B 1 4 ? 15.039 -21.406 -4.934 1 61.91 4 GLY B N 1
ATOM 977 C CA . GLY B 1 4 ? 14.656 -21.422 -3.531 1 61.91 4 GLY B CA 1
ATOM 978 C C . GLY B 1 4 ? 13.391 -20.625 -3.256 1 61.91 4 GLY B C 1
ATOM 979 O O . GLY B 1 4 ? 13.43 -19.391 -3.156 1 61.91 4 GLY B O 1
ATOM 980 N N . THR B 1 5 ? 12.289 -21.328 -3.619 1 79.88 5 THR B N 1
ATOM 981 C CA . THR B 1 5 ? 11.008 -20.688 -3.332 1 79.88 5 THR B CA 1
ATOM 982 C C . THR B 1 5 ? 10.617 -20.891 -1.873 1 79.88 5 THR B C 1
ATOM 984 O O . THR B 1 5 ? 11.078 -21.828 -1.228 1 79.88 5 THR B O 1
ATOM 987 N N . VAL B 1 6 ? 10.102 -19.844 -1.268 1 88 6 VAL B N 1
ATOM 988 C CA . VAL B 1 6 ? 9.508 -19.891 0.067 1 88 6 VAL B CA 1
ATOM 989 C C . VAL B 1 6 ? 7.992 -20.062 -0.043 1 88 6 VAL B C 1
ATOM 991 O O . VAL B 1 6 ? 7.348 -19.391 -0.852 1 88 6 VAL B O 1
ATOM 994 N N . THR B 1 7 ? 7.566 -21.078 0.699 1 93.44 7 THR B N 1
ATOM 995 C CA . THR B 1 7 ? 6.121 -21.281 0.718 1 93.44 7 THR B CA 1
ATOM 996 C C . THR B 1 7 ? 5.461 -20.406 1.77 1 93.44 7 THR B C 1
ATOM 998 O O . THR B 1 7 ? 5.98 -20.25 2.877 1 93.44 7 THR B O 1
ATOM 1001 N N . ALA B 1 8 ? 4.289 -19.828 1.397 1 95.69 8 ALA B N 1
ATOM 1002 C CA . ALA B 1 8 ? 3.527 -18.953 2.293 1 95.69 8 ALA B CA 1
ATOM 1003 C C . ALA B 1 8 ? 2.031 -19.219 2.172 1 95.69 8 ALA B C 1
ATOM 1005 O O . ALA B 1 8 ? 1.548 -19.609 1.108 1 95.69 8 ALA B O 1
ATOM 1006 N N . TYR B 1 9 ? 1.33 -19.078 3.254 1 97.44 9 TYR B N 1
ATOM 1007 C CA . TYR B 1 9 ? -0.125 -19.188 3.24 1 97.44 9 TYR B CA 1
ATOM 1008 C C . TYR B 1 9 ? -0.77 -17.812 3.186 1 97.44 9 TYR B C 1
ATOM 1010 O O . TYR B 1 9 ? -0.693 -17.031 4.148 1 97.44 9 TYR B O 1
ATOM 1018 N N . ALA B 1 10 ? -1.398 -17.516 2.023 1 97.5 10 ALA B N 1
ATOM 1019 C CA . ALA B 1 10 ? -2.035 -16.219 1.823 1 97.5 10 ALA B CA 1
ATOM 1020 C C . ALA B 1 10 ? -3.457 -16.203 2.375 1 97.5 10 ALA B C 1
ATOM 1022 O O . ALA B 1 10 ? -4.234 -17.125 2.113 1 97.5 10 ALA B O 1
ATOM 1023 N N . TYR B 1 11 ? -3.842 -15.133 3.055 1 95.44 11 TYR B N 1
ATOM 1024 C CA . TYR B 1 11 ? -5.184 -15.164 3.627 1 95.44 11 TYR B CA 1
ATOM 1025 C C . TYR B 1 11 ? -5.871 -13.812 3.479 1 95.44 11 TYR B C 1
ATOM 1027 O O . TYR B 1 11 ? -7.078 -13.695 3.697 1 95.44 11 TYR B O 1
ATOM 1035 N N . LYS B 1 12 ? -5.148 -12.742 3.107 1 90.69 12 LYS B N 1
ATOM 1036 C CA . LYS B 1 12 ? -5.723 -11.406 2.98 1 90.69 12 LYS B CA 1
ATOM 1037 C C . LYS B 1 12 ? -4.949 -10.57 1.964 1 90.69 12 LYS B C 1
ATOM 1039 O O . LYS B 1 12 ? -3.781 -10.844 1.686 1 90.69 12 LYS B O 1
ATOM 1044 N N . VAL B 1 13 ? -5.695 -9.758 1.288 1 88.5 13 VAL B N 1
ATOM 1045 C CA . VAL B 1 13 ? -5.051 -8.719 0.485 1 88.5 13 VAL B CA 1
ATOM 1046 C C . VAL B 1 13 ? -5.305 -7.352 1.107 1 88.5 13 VAL B C 1
ATOM 1048 O O . VAL B 1 13 ? -6.434 -7.035 1.497 1 88.5 13 VAL B O 1
ATOM 1051 N N . THR B 1 14 ? -4.273 -6.605 1.31 1 80.81 14 THR B N 1
ATOM 1052 C CA . THR B 1 14 ? -4.395 -5.262 1.86 1 80.81 14 THR B CA 1
ATOM 1053 C C . THR B 1 14 ? -3.67 -4.246 0.979 1 80.81 14 THR B C 1
ATOM 1055 O O . THR B 1 14 ? -3.09 -4.613 -0.046 1 80.81 14 THR B O 1
ATOM 1058 N N . LYS B 1 15 ? -3.943 -3.008 1.262 1 77.25 15 LYS B N 1
ATOM 1059 C CA . LYS B 1 15 ? -3.32 -1.922 0.509 1 77.25 15 LYS B CA 1
ATOM 1060 C C . LYS B 1 15 ? -2.688 -0.896 1.445 1 77.25 15 LYS B C 1
ATOM 1062 O O . LYS B 1 15 ? -3.186 -0.667 2.551 1 77.25 15 LYS B O 1
ATOM 1067 N N . ASP B 1 16 ? -1.516 -0.501 1.097 1 74.62 16 ASP B N 1
ATOM 1068 C CA . ASP B 1 16 ? -0.912 0.631 1.792 1 74.62 16 ASP B CA 1
ATOM 1069 C C . ASP B 1 16 ? -0.963 1.893 0.933 1 74.62 16 ASP B C 1
ATOM 1071 O O . ASP B 1 16 ? -0.283 1.98 -0.092 1 74.62 16 ASP B O 1
ATOM 1075 N N . ASN B 1 17 ? -1.839 2.779 1.329 1 77.62 17 ASN B N 1
ATOM 1076 C CA . ASN B 1 17 ? -1.908 4.051 0.618 1 77.62 17 ASN B CA 1
ATOM 1077 C C . ASN B 1 17 ? -0.716 4.945 0.948 1 77.62 17 ASN B C 1
ATOM 1079 O O . ASN B 1 17 ? -0.349 5.09 2.115 1 77.62 17 ASN B O 1
ATOM 1083 N N . LEU B 1 18 ? -0.061 5.375 -0.12 1 87 18 LEU B N 1
ATOM 1084 C CA . LEU B 1 18 ? 1.126 6.207 0.053 1 87 18 LEU B CA 1
ATOM 1085 C C . LEU B 1 18 ? 0.949 7.559 -0.631 1 87 18 LEU B C 1
ATOM 1087 O O . LEU B 1 18 ? 0.402 7.633 -1.733 1 87 18 LEU B O 1
ATOM 1091 N N . ILE B 1 19 ? 1.378 8.625 0.129 1 92.5 19 ILE B N 1
ATOM 1092 C CA . ILE B 1 19 ? 1.556 9.93 -0.498 1 92.5 19 ILE B CA 1
ATOM 1093 C C . ILE B 1 19 ? 2.961 10.031 -1.088 1 92.5 19 ILE B C 1
ATOM 1095 O O . ILE B 1 19 ? 3.953 9.836 -0.381 1 92.5 19 ILE B O 1
ATOM 1099 N N . VAL B 1 20 ? 3.041 10.188 -2.322 1 91.88 20 VAL B N 1
ATOM 1100 C CA . VAL B 1 20 ? 4.336 10.422 -2.955 1 91.88 20 VAL B CA 1
ATOM 1101 C C . VAL B 1 20 ? 4.688 11.906 -2.887 1 91.88 20 VAL B C 1
ATOM 1103 O O . VAL B 1 20 ? 3.887 12.758 -3.279 1 91.88 20 VAL B O 1
ATOM 1106 N N . ALA B 1 21 ? 5.867 12.172 -2.355 1 94.88 21 ALA B N 1
ATOM 1107 C CA . ALA B 1 21 ? 6.254 13.562 -2.131 1 94.88 21 ALA B CA 1
ATOM 1108 C C . ALA B 1 21 ? 7.758 13.742 -2.316 1 94.88 21 ALA B C 1
ATOM 1110 O O . ALA B 1 21 ? 8.523 12.781 -2.256 1 94.88 21 ALA B O 1
ATOM 1111 N N . THR B 1 22 ? 8.156 14.938 -2.531 1 95 22 THR B N 1
ATOM 1112 C CA . THR B 1 22 ? 9.578 15.266 -2.619 1 95 22 THR B CA 1
ATOM 1113 C C . THR B 1 22 ? 10.047 16 -1.366 1 95 22 THR B C 1
ATOM 1115 O O . THR B 1 22 ? 9.312 16.828 -0.822 1 95 22 THR B O 1
ATOM 1118 N N . ILE B 1 23 ? 11.156 15.562 -0.839 1 92 23 ILE B N 1
ATOM 1119 C CA . ILE B 1 23 ? 11.859 16.219 0.256 1 92 23 ILE B CA 1
ATOM 1120 C C . ILE B 1 23 ? 13.273 16.578 -0.19 1 92 23 ILE B C 1
ATOM 1122 O O . ILE B 1 23 ? 14.094 15.703 -0.471 1 92 23 ILE B O 1
ATOM 1126 N N . GLN B 1 24 ? 13.484 17.906 -0.318 1 90.31 24 GLN B N 1
ATOM 1127 C CA . GLN B 1 24 ? 14.781 18.391 -0.764 1 90.31 24 GLN B CA 1
ATOM 1128 C C . GLN B 1 24 ? 15.164 17.766 -2.107 1 90.31 24 GLN B C 1
ATOM 1130 O O . GLN B 1 24 ? 16.281 17.281 -2.277 1 90.31 24 GLN B O 1
ATOM 1135 N N . GLY B 1 25 ? 14.227 17.594 -2.934 1 90.81 25 GLY B N 1
ATOM 1136 C CA . GLY B 1 25 ? 14.477 17.156 -4.301 1 90.81 25 GLY B CA 1
ATOM 1137 C C . GLY B 1 25 ? 14.43 15.656 -4.473 1 90.81 25 GLY B C 1
ATOM 1138 O O . GLY B 1 25 ? 14.539 15.148 -5.594 1 90.81 25 GLY B O 1
ATOM 1139 N N . GLU B 1 26 ? 14.422 14.93 -3.387 1 90.81 26 GLU B N 1
ATOM 1140 C CA . GLU B 1 26 ? 14.352 13.469 -3.441 1 90.81 26 GLU B CA 1
ATOM 1141 C C . GLU B 1 26 ? 12.922 12.984 -3.229 1 90.81 26 GLU B C 1
ATOM 1143 O O . GLU B 1 26 ? 12.18 13.547 -2.428 1 90.81 26 GLU B O 1
ATOM 1148 N N . THR B 1 27 ? 12.555 11.914 -3.945 1 90.69 27 THR B N 1
ATOM 1149 C CA . THR B 1 27 ? 11.195 11.383 -3.867 1 90.69 27 THR B CA 1
ATOM 1150 C C . THR B 1 27 ? 11.07 10.406 -2.703 1 90.69 27 THR B C 1
ATOM 1152 O O . THR B 1 27 ? 11.945 9.562 -2.494 1 90.69 27 THR B O 1
ATOM 1155 N N . TYR B 1 28 ? 10.039 10.594 -1.938 1 88.44 28 TYR B N 1
ATOM 1156 C CA . TYR B 1 28 ? 9.711 9.711 -0.824 1 88.44 28 TYR B CA 1
ATOM 1157 C C . TYR B 1 28 ? 8.266 9.242 -0.908 1 88.44 28 TYR B C 1
ATOM 1159 O O . TYR B 1 28 ? 7.426 9.906 -1.521 1 88.44 28 TYR B O 1
ATOM 1167 N N . ARG B 1 29 ? 7.961 8.117 -0.372 1 87.44 29 ARG B N 1
ATOM 1168 C CA . ARG B 1 29 ? 6.617 7.582 -0.171 1 87.44 29 ARG B CA 1
ATOM 1169 C C . ARG B 1 29 ? 6.219 7.648 1.3 1 87.44 29 ARG B C 1
ATOM 1171 O O . ARG B 1 29 ? 6.883 7.062 2.156 1 87.44 29 ARG B O 1
ATOM 1178 N N . ILE B 1 30 ? 5.16 8.352 1.533 1 89.62 30 ILE B N 1
ATOM 1179 C CA . ILE B 1 30 ? 4.754 8.633 2.906 1 89.62 30 ILE B CA 1
ATOM 1180 C C . ILE B 1 30 ? 3.557 7.766 3.281 1 89.62 30 ILE B C 1
ATOM 1182 O O . ILE B 1 30 ? 2.512 7.824 2.629 1 89.62 30 ILE B O 1
ATOM 1186 N N . ARG B 1 31 ? 3.729 6.992 4.219 1 85.56 31 ARG B N 1
ATOM 1187 C CA . ARG B 1 31 ? 2.633 6.242 4.828 1 85.56 31 ARG B CA 1
ATOM 1188 C C . ARG B 1 31 ? 1.96 7.059 5.93 1 85.56 31 ARG B C 1
ATOM 1190 O O . ARG B 1 31 ? 2.637 7.672 6.758 1 85.56 31 ARG B O 1
ATOM 1197 N N . LEU B 1 32 ? 0.686 7.008 5.852 1 89 32 LEU B N 1
ATOM 1198 C CA . LEU B 1 32 ? -0.047 7.711 6.898 1 89 32 LEU B CA 1
ATOM 1199 C C . LEU B 1 32 ? -0.071 6.895 8.188 1 89 32 LEU B C 1
ATOM 1201 O O . LEU B 1 32 ? -0.627 5.793 8.219 1 89 32 LEU B O 1
ATOM 1205 N N . GLN B 1 33 ? 0.511 7.434 9.164 1 85.75 33 GLN B N 1
ATOM 1206 C CA . GLN B 1 33 ? 0.669 6.742 10.438 1 85.75 33 GLN B CA 1
ATOM 1207 C C . GLN B 1 33 ? -0.681 6.508 11.109 1 85.75 33 GLN B C 1
ATOM 1209 O O . GLN B 1 33 ? -1.511 7.418 11.18 1 85.75 33 GLN B O 1
ATOM 1214 N N . GLY B 1 34 ? -0.885 5.258 11.602 1 82.62 34 GLY B N 1
ATOM 1215 C CA . GLY B 1 34 ? -1.976 4.973 12.523 1 82.62 34 GLY B CA 1
ATOM 1216 C C . GLY B 1 34 ? -3.293 4.711 11.82 1 82.62 34 GLY B C 1
ATOM 1217 O O . GLY B 1 34 ? -4.316 4.488 12.469 1 82.62 34 GLY B O 1
ATOM 1218 N N . ILE B 1 35 ? -3.281 4.82 10.445 1 85.5 35 ILE B N 1
ATOM 1219 C CA . ILE B 1 35 ? -4.559 4.605 9.773 1 85.5 35 ILE B CA 1
ATOM 1220 C C . ILE B 1 35 ? -4.355 3.732 8.539 1 85.5 35 ILE B C 1
ATOM 1222 O O . ILE B 1 35 ? -3.23 3.588 8.055 1 85.5 35 ILE B O 1
ATOM 1226 N N . GLU B 1 36 ? -5.422 3.129 8.117 1 82.75 36 GLU B N 1
ATOM 1227 C CA . GLU B 1 36 ? -5.551 2.43 6.844 1 82.75 36 GLU B CA 1
ATOM 1228 C C . GLU B 1 36 ? -6.648 3.047 5.98 1 82.75 36 GLU B C 1
ATOM 1230 O O . GLU B 1 36 ? -7.828 2.979 6.332 1 82.75 36 GLU B O 1
ATOM 1235 N N . VAL B 1 37 ? -6.238 3.586 4.93 1 85.88 37 VAL B N 1
ATOM 1236 C CA . VAL B 1 37 ? -7.188 4.242 4.035 1 85.88 37 VAL B CA 1
ATOM 1237 C C . VAL B 1 37 ? -7.969 3.189 3.25 1 85.88 37 VAL B C 1
ATOM 1239 O O . VAL B 1 37 ? -7.387 2.23 2.738 1 85.88 37 VAL B O 1
ATOM 1242 N N . PHE B 1 38 ? -9.258 3.41 3.176 1 78.88 38 PHE B N 1
ATOM 1243 C CA . PHE B 1 38 ? -10.094 2.443 2.477 1 78.88 38 PHE B CA 1
ATOM 1244 C C . PHE B 1 38 ? -9.805 2.457 0.98 1 78.88 38 PHE B C 1
ATOM 1246 O O . PHE B 1 38 ? -9.383 3.477 0.433 1 78.88 38 PHE B O 1
ATOM 1253 N N . THR B 1 39 ? -10.008 1.348 0.325 1 69.06 39 THR B N 1
ATOM 1254 C CA . THR B 1 39 ? -9.695 1.12 -1.08 1 69.06 39 THR B CA 1
ATOM 1255 C C . THR B 1 39 ? -10.773 1.714 -1.981 1 69.06 39 THR B C 1
ATOM 1257 O O . THR B 1 39 ? -10.562 1.875 -3.186 1 69.06 39 THR B O 1
ATOM 1260 N N . GLU B 1 40 ? -11.852 1.985 -1.341 1 70.38 40 GLU B N 1
ATOM 1261 C CA . GLU B 1 40 ? -12.898 2.564 -2.176 1 70.38 40 GLU B CA 1
ATOM 1262 C C . GLU B 1 40 ? -12.391 3.791 -2.928 1 70.38 40 GLU B C 1
ATOM 1264 O O . GLU B 1 40 ? -11.633 4.594 -2.377 1 70.38 40 GLU B O 1
ATOM 1269 N N . PRO B 1 41 ? -12.711 3.844 -4.223 1 71.81 41 PRO B N 1
ATOM 1270 C CA . PRO B 1 41 ? -12.25 4.949 -5.07 1 71.81 41 PRO B CA 1
ATOM 1271 C C . PRO B 1 41 ? -12.484 6.316 -4.434 1 71.81 41 PRO B C 1
ATOM 1273 O O . PRO B 1 41 ? -11.664 7.227 -4.605 1 71.81 41 PRO B O 1
ATOM 1276 N N . ASP B 1 42 ? -13.43 6.375 -3.596 1 82 42 ASP B N 1
ATOM 1277 C CA . ASP B 1 42 ? -13.75 7.672 -3.01 1 82 42 ASP B CA 1
ATOM 1278 C C . ASP B 1 42 ? -12.688 8.102 -2 1 82 42 ASP B C 1
ATOM 1280 O O . ASP B 1 42 ? -12.312 9.273 -1.945 1 82 42 ASP B O 1
ATOM 1284 N N . ALA B 1 43 ? -12.188 7.207 -1.201 1 84.88 43 ALA B N 1
ATOM 1285 C CA . ALA B 1 43 ? -11.188 7.52 -0.178 1 84.88 43 ALA B CA 1
ATOM 1286 C C . ALA B 1 43 ? -9.875 7.969 -0.811 1 84.88 43 ALA B C 1
ATOM 1288 O O . ALA B 1 43 ? -9.281 8.961 -0.385 1 84.88 43 ALA B O 1
ATOM 1289 N N . LYS B 1 44 ? -9.461 7.32 -1.82 1 82 44 LYS B N 1
ATOM 1290 C CA . LYS B 1 44 ? -8.242 7.691 -2.525 1 82 44 LYS B CA 1
ATOM 1291 C C . LYS B 1 44 ? -8.383 9.062 -3.182 1 82 44 LYS B C 1
ATOM 1293 O O . LYS B 1 44 ? -7.457 9.883 -3.133 1 82 44 LYS B O 1
ATOM 1298 N N . ARG B 1 45 ? -9.5 9.188 -3.865 1 86.5 45 ARG B N 1
ATOM 1299 C CA . ARG B 1 45 ? -9.758 10.469 -4.516 1 86.5 45 ARG B CA 1
ATOM 1300 C C . ARG B 1 45 ? -9.734 11.609 -3.508 1 86.5 45 ARG B C 1
ATOM 1302 O O . ARG B 1 45 ? -9.148 12.664 -3.77 1 86.5 45 ARG B O 1
ATOM 1309 N N . PHE B 1 46 ? -10.422 11.406 -2.434 1 91.19 46 PHE B N 1
ATOM 1310 C CA . PHE B 1 46 ? -10.453 12.422 -1.387 1 91.19 46 PHE B CA 1
ATOM 1311 C C . PHE B 1 46 ? -9.039 12.773 -0.931 1 91.19 46 PHE B C 1
ATOM 1313 O O . PHE B 1 46 ? -8.68 13.945 -0.851 1 91.19 46 PHE B O 1
ATOM 1320 N N . LEU B 1 47 ? -8.156 11.781 -0.655 1 93.38 47 LEU B N 1
ATOM 1321 C CA . LEU B 1 47 ? -6.781 11.984 -0.216 1 93.38 47 LEU B CA 1
ATOM 1322 C C . LEU B 1 47 ? -5.969 12.703 -1.286 1 93.38 47 LEU B C 1
ATOM 1324 O O . LEU B 1 47 ? -5.234 13.648 -0.984 1 93.38 47 LEU B O 1
ATOM 1328 N N . LYS B 1 48 ? -6.145 12.266 -2.455 1 91.75 48 LYS B N 1
ATOM 1329 C CA . LYS B 1 48 ? -5.434 12.883 -3.574 1 91.75 48 LYS B CA 1
ATOM 1330 C C . LYS B 1 48 ? -5.777 14.359 -3.699 1 91.75 48 LYS B C 1
ATOM 1332 O O . LYS B 1 48 ? -4.887 15.203 -3.818 1 91.75 48 LYS B O 1
ATOM 1337 N N . GLU B 1 49 ? -7.043 14.617 -3.713 1 94.38 49 GLU B N 1
ATOM 1338 C CA . GLU B 1 49 ? -7.504 16 -3.83 1 94.38 49 GLU B CA 1
ATOM 1339 C C . GLU B 1 49 ? -6.988 16.859 -2.676 1 94.38 49 GLU B C 1
ATOM 1341 O O . GLU B 1 49 ? -6.703 18.047 -2.852 1 94.38 49 GLU B O 1
ATOM 1346 N N . LYS B 1 50 ? -6.832 16.312 -1.578 1 94.88 50 LYS B N 1
ATOM 1347 C CA . LYS B 1 50 ? -6.426 17.031 -0.376 1 94.88 50 LYS B CA 1
ATOM 1348 C C . LYS B 1 50 ? -4.934 17.359 -0.415 1 94.88 50 LYS B C 1
ATOM 1350 O O . LYS B 1 50 ? -4.531 18.469 -0.037 1 94.88 50 LYS B O 1
ATOM 1355 N N . VAL B 1 51 ? -4.145 16.422 -0.93 1 96.69 51 VAL B N 1
ATOM 1356 C CA . VAL B 1 51 ? -2.721 16.609 -0.666 1 96.69 51 VAL B CA 1
ATOM 1357 C C . VAL B 1 51 ? -1.992 16.938 -1.964 1 96.69 51 VAL B C 1
ATOM 1359 O O . VAL B 1 51 ? -0.868 17.453 -1.939 1 96.69 51 VAL B O 1
ATOM 1362 N N . SER B 1 52 ? -2.533 16.5 -3.076 1 95.62 52 SER B N 1
ATOM 1363 C CA . SER B 1 52 ? -1.804 16.672 -4.328 1 95.62 52 SER B CA 1
ATOM 1364 C C . SER B 1 52 ? -1.547 18.156 -4.609 1 95.62 52 SER B C 1
ATOM 1366 O O . SER B 1 52 ? -2.471 18.969 -4.562 1 95.62 52 SER B O 1
ATOM 1368 N N . GLY B 1 53 ? -0.302 18.469 -4.875 1 96.5 53 GLY B N 1
ATOM 1369 C CA . GLY B 1 53 ? 0.071 19.844 -5.18 1 96.5 53 GLY B CA 1
ATOM 1370 C C . GLY B 1 53 ? 0.269 20.703 -3.939 1 96.5 53 GLY B C 1
ATOM 1371 O O . GLY B 1 53 ? 0.428 21.922 -4.035 1 96.5 53 GLY B O 1
ATOM 1372 N N . GLN B 1 54 ? 0.266 20.078 -2.773 1 96.75 54 GLN B N 1
ATOM 1373 C CA . GLN B 1 54 ? 0.375 20.812 -1.521 1 96.75 54 GLN B CA 1
ATOM 1374 C C . GLN B 1 54 ? 1.72 20.562 -0.845 1 96.75 54 GLN B C 1
ATOM 1376 O O . GLN B 1 54 ? 2.336 19.516 -1.057 1 96.75 54 GLN B O 1
ATOM 1381 N N . GLN B 1 55 ? 2.166 21.594 -0.085 1 96.75 55 GLN B N 1
ATOM 1382 C CA . GLN B 1 55 ? 3.248 21.391 0.872 1 96.75 55 GLN B CA 1
ATOM 1383 C C . GLN B 1 55 ? 2.723 20.812 2.182 1 96.75 55 GLN B C 1
ATOM 1385 O O . GLN B 1 55 ? 1.872 21.406 2.838 1 96.75 55 GLN B O 1
ATOM 1390 N N . ILE B 1 56 ? 3.236 19.641 2.453 1 96.75 56 ILE B N 1
ATOM 1391 C CA . ILE B 1 56 ? 2.779 18.984 3.672 1 96.75 56 ILE B CA 1
ATOM 1392 C C . ILE B 1 56 ? 3.914 18.938 4.691 1 96.75 56 ILE B C 1
ATOM 1394 O O . ILE B 1 56 ? 5.09 19 4.324 1 96.75 56 ILE B O 1
ATOM 1398 N N . GLU B 1 57 ? 3.541 18.938 5.965 1 95.19 57 GLU B N 1
ATOM 1399 C CA . GLU B 1 57 ? 4.488 18.75 7.062 1 95.19 57 GLU B CA 1
ATOM 1400 C C . GLU B 1 57 ? 4.402 17.344 7.633 1 95.19 57 GLU B C 1
ATOM 1402 O O . GLU B 1 57 ? 3.311 16.844 7.902 1 95.19 57 GLU B O 1
ATOM 1407 N N . LEU B 1 58 ? 5.512 16.719 7.695 1 92.31 58 LEU B N 1
ATOM 1408 C CA . LEU B 1 58 ? 5.59 15.367 8.227 1 92.31 58 LEU B CA 1
ATOM 1409 C C . LEU B 1 58 ? 6.039 15.383 9.68 1 92.31 58 LEU B C 1
ATOM 1411 O O . LEU B 1 58 ? 7.09 15.93 10.008 1 92.31 58 LEU B O 1
ATOM 1415 N N . ASP B 1 59 ? 5.207 14.867 10.469 1 88.19 59 ASP B N 1
ATOM 1416 C CA . ASP B 1 59 ? 5.516 14.688 11.883 1 88.19 59 ASP B CA 1
ATOM 1417 C C . ASP B 1 59 ? 5.734 13.219 12.219 1 88.19 59 ASP B C 1
ATOM 1419 O O . ASP B 1 59 ? 4.809 12.406 12.133 1 88.19 59 ASP B O 1
ATOM 1423 N N . TYR B 1 60 ? 6.926 12.836 12.273 1 79.44 60 TYR B N 1
ATOM 1424 C CA . TYR B 1 60 ? 7.227 11.445 12.578 1 79.44 60 TYR B CA 1
ATOM 1425 C C . TYR B 1 60 ? 8.188 11.336 13.758 1 79.44 60 TYR B C 1
ATOM 1427 O O . TYR B 1 60 ? 8.852 12.312 14.109 1 79.44 60 TYR B O 1
ATOM 1435 N N . ASP B 1 61 ? 7.984 10.188 14.445 1 65.5 61 ASP B N 1
ATOM 1436 C CA . ASP B 1 61 ? 8.914 9.945 15.547 1 65.5 61 ASP B CA 1
ATOM 1437 C C . ASP B 1 61 ? 10.328 9.688 15.031 1 65.5 61 ASP B C 1
ATOM 1439 O O . ASP B 1 61 ? 10.555 9.664 13.82 1 65.5 61 ASP B O 1
ATOM 1443 N N . GLU B 1 62 ? 11.336 9.367 15.75 1 57.94 62 GLU B N 1
ATOM 1444 C CA . GLU B 1 62 ? 12.781 9.32 15.508 1 57.94 62 GLU B CA 1
ATOM 1445 C C . GLU B 1 62 ? 13.086 8.781 14.117 1 57.94 62 GLU B C 1
ATOM 1447 O O . GLU B 1 62 ? 13.836 9.398 13.359 1 57.94 62 GLU B O 1
ATOM 1452 N N . GLN B 1 63 ? 13.281 7.523 13.758 1 53.38 63 GLN B N 1
ATOM 1453 C CA . GLN B 1 63 ? 13.93 6.988 12.562 1 53.38 63 GLN B CA 1
ATOM 1454 C C . GLN B 1 63 ? 12.898 6.602 11.508 1 53.38 63 GLN B C 1
ATOM 1456 O O . GLN B 1 63 ? 12.586 5.422 11.344 1 53.38 63 GLN B O 1
ATOM 1461 N N . PRO B 1 64 ? 12.281 7.73 10.914 1 54.38 64 PRO B N 1
ATOM 1462 C CA . PRO B 1 64 ? 11.109 7.395 10.102 1 54.38 64 PRO B CA 1
ATOM 1463 C C . PRO B 1 64 ? 11.484 6.715 8.789 1 54.38 64 PRO B C 1
ATOM 1465 O O . PRO B 1 64 ? 10.609 6.164 8.109 1 54.38 64 PRO B O 1
ATOM 1468 N N . PHE B 1 65 ? 12.805 6.781 8.398 1 54.59 65 PHE B N 1
ATOM 1469 C CA . PHE B 1 65 ? 13.133 6.367 7.039 1 54.59 65 PHE B CA 1
ATOM 1470 C C . PHE B 1 65 ? 13.297 4.855 6.961 1 54.59 65 PHE B C 1
ATOM 1472 O O . PHE B 1 65 ? 14.117 4.277 7.684 1 54.59 65 PHE B O 1
ATOM 1479 N N . GLU B 1 66 ? 12.289 4.258 6.52 1 57.56 66 GLU B N 1
ATOM 1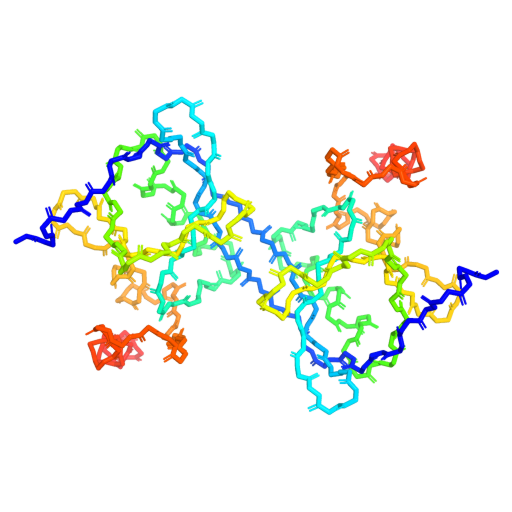480 C CA . GLU B 1 66 ? 12.32 2.803 6.395 1 57.56 66 GLU B CA 1
ATOM 1481 C C . GLU B 1 66 ? 13.219 2.361 5.242 1 57.56 66 GLU B C 1
ATOM 1483 O O . GLU B 1 66 ? 13.258 1.179 4.898 1 57.56 66 GLU B O 1
ATOM 1488 N N . GLY B 1 67 ? 14.43 3.109 5.148 1 56.81 67 GLY B N 1
ATOM 1489 C CA . GLY B 1 67 ? 15.5 2.713 4.246 1 56.81 67 GLY B CA 1
ATOM 1490 C C . GLY B 1 67 ? 15.07 2.684 2.789 1 56.81 67 GLY B C 1
ATOM 1491 O O . GLY B 1 67 ? 15.883 2.926 1.893 1 56.81 67 GLY B O 1
ATOM 1492 N N . GLU B 1 68 ? 13.867 2.512 2.408 1 62.34 68 GLU B N 1
ATOM 1493 C CA . GLU B 1 68 ? 13.453 2.369 1.017 1 62.34 68 GLU B CA 1
ATOM 1494 C C . GLU B 1 68 ? 12.594 3.555 0.575 1 62.34 68 GLU B C 1
ATOM 1496 O O . GLU B 1 68 ? 11.758 3.422 -0.317 1 62.34 68 GLU B O 1
ATOM 1501 N N . GLY B 1 69 ? 13.023 4.781 1.099 1 73.31 69 GLY B N 1
ATOM 1502 C CA . GLY B 1 69 ? 12.266 5.938 0.648 1 73.31 69 GLY B CA 1
ATOM 1503 C C . GLY B 1 69 ? 10.844 5.969 1.189 1 73.31 69 GLY B C 1
ATOM 1504 O O . GLY B 1 69 ? 9.938 6.469 0.528 1 73.31 69 GLY B O 1
ATOM 1505 N N . LYS B 1 70 ? 10.727 5.293 2.137 1 77.5 70 LYS B N 1
ATOM 1506 C CA . LYS B 1 70 ? 9.406 5.301 2.762 1 77.5 70 LYS B CA 1
ATOM 1507 C C . LYS B 1 70 ? 9.461 5.961 4.137 1 77.5 70 LYS B C 1
ATOM 1509 O O . LYS B 1 70 ? 10.414 5.758 4.895 1 77.5 70 LYS B O 1
ATOM 1514 N N . ILE B 1 71 ? 8.562 6.855 4.391 1 82.88 71 ILE B N 1
ATOM 1515 C CA . ILE B 1 71 ? 8.414 7.543 5.668 1 82.88 71 ILE B CA 1
ATOM 1516 C C . ILE B 1 71 ? 7.02 7.277 6.234 1 82.88 71 ILE B C 1
ATOM 1518 O O . ILE B 1 71 ? 6.023 7.348 5.508 1 82.88 71 ILE B O 1
ATOM 1522 N N . THR B 1 72 ? 6.973 6.828 7.422 1 84.5 72 THR B N 1
ATOM 1523 C CA . THR B 1 72 ? 5.703 6.789 8.141 1 84.5 72 THR B CA 1
ATOM 1524 C C . THR B 1 72 ? 5.523 8.039 8.992 1 84.5 72 THR B C 1
ATOM 1526 O O . THR B 1 72 ? 6.383 8.367 9.812 1 84.5 72 THR B O 1
ATOM 1529 N N . ALA B 1 73 ? 4.41 8.766 8.758 1 88.06 73 ALA B N 1
ATOM 1530 C CA . ALA B 1 73 ? 4.316 10.055 9.43 1 88.06 73 ALA B CA 1
ATOM 1531 C C . ALA B 1 73 ? 2.857 10.469 9.625 1 88.06 73 ALA B C 1
ATOM 1533 O O . ALA B 1 73 ? 1.968 9.961 8.93 1 88.06 73 ALA B O 1
ATOM 1534 N N . TYR B 1 74 ? 2.744 11.328 10.648 1 90.88 74 TYR B N 1
ATOM 1535 C CA . TYR B 1 74 ? 1.558 12.18 10.672 1 90.88 74 TYR B CA 1
ATOM 1536 C C . TYR B 1 74 ? 1.694 13.336 9.688 1 90.88 74 TYR B C 1
ATOM 1538 O O . TYR B 1 74 ? 2.695 14.055 9.703 1 90.88 74 TYR B O 1
ATOM 1546 N N . VAL B 1 75 ? 0.716 13.469 8.883 1 94.12 75 VAL B N 1
ATOM 1547 C CA . VAL B 1 75 ? 0.801 14.445 7.805 1 94.12 75 VAL B CA 1
ATOM 1548 C C . VAL B 1 75 ? -0.084 15.648 8.125 1 94.12 75 VAL B C 1
ATOM 1550 O O . VAL B 1 75 ? -1.269 15.484 8.43 1 94.12 75 VAL B O 1
ATOM 1553 N N . TRP B 1 76 ? 0.53 16.781 7.965 1 95 76 TRP B N 1
ATOM 1554 C CA . TRP B 1 76 ? -0.178 18.016 8.305 1 95 76 TRP B CA 1
ATOM 1555 C C . TRP B 1 76 ? -0.271 18.938 7.102 1 95 76 TRP B C 1
ATOM 1557 O O . TRP B 1 76 ? 0.698 19.094 6.352 1 95 76 TRP B O 1
ATOM 1567 N N . LEU B 1 77 ? -1.426 19.469 6.914 1 96 77 LEU B N 1
ATOM 1568 C CA . LEU B 1 77 ? -1.69 20.609 6.047 1 96 77 LEU B CA 1
ATOM 1569 C C . LEU B 1 77 ? -2.096 21.844 6.859 1 96 77 LEU B C 1
ATOM 1571 O O . LEU B 1 77 ? -3.254 21.969 7.266 1 96 77 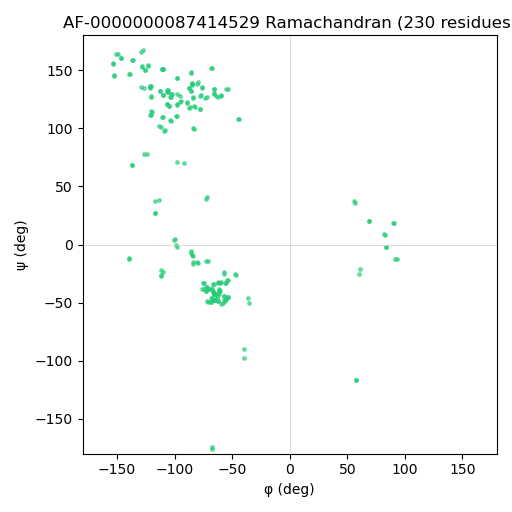LEU B O 1
ATOM 1575 N N . GLY B 1 78 ? -1.133 22.766 7.055 1 92.19 78 GLY B N 1
ATOM 1576 C CA . GLY B 1 78 ? -1.404 23.828 8.016 1 92.19 78 GLY B CA 1
ATOM 1577 C C . GLY B 1 78 ? -1.725 23.297 9.406 1 92.19 78 GLY B C 1
ATOM 1578 O O . GLY B 1 78 ? -0.924 22.578 10 1 92.19 78 GLY B O 1
ATOM 1579 N N . ASN B 1 79 ? -2.922 23.547 9.867 1 92.94 79 ASN B N 1
ATOM 1580 C CA . ASN B 1 79 ? -3.32 23.109 11.203 1 92.94 79 ASN B CA 1
ATOM 1581 C C . ASN B 1 79 ? -4.156 21.844 11.156 1 92.94 79 ASN B C 1
ATOM 1583 O O . ASN B 1 79 ? -4.582 21.328 12.195 1 92.94 79 ASN B O 1
ATOM 1587 N N . GLU B 1 80 ? -4.305 21.344 10.039 1 94.19 80 GLU B N 1
ATOM 1588 C CA . GLU B 1 80 ? -5.137 20.156 9.867 1 94.19 80 GLU B CA 1
ATOM 1589 C C . GLU B 1 80 ? -4.281 18.906 9.711 1 94.19 80 GLU B C 1
ATOM 1591 O O . GLU B 1 80 ? -3.359 18.875 8.898 1 94.19 80 GLU B O 1
ATOM 1596 N N . MET B 1 81 ? -4.645 17.984 10.484 1 93.44 81 MET B N 1
ATOM 1597 C CA . MET B 1 81 ? -3.992 16.688 10.312 1 93.44 81 MET B CA 1
ATOM 1598 C C . MET B 1 81 ? -4.75 15.836 9.305 1 93.44 81 MET B C 1
ATOM 1600 O O . MET B 1 81 ? -5.898 15.461 9.539 1 93.44 81 MET B O 1
ATOM 1604 N N . VAL B 1 82 ? -4.098 15.445 8.312 1 95.38 82 VAL B N 1
ATOM 1605 C CA . VAL B 1 82 ? -4.723 14.703 7.223 1 95.38 82 VAL B CA 1
ATOM 1606 C C . VAL B 1 82 ? -5.188 13.344 7.73 1 95.38 82 VAL B C 1
ATOM 1608 O O . VAL B 1 82 ? -6.297 12.898 7.414 1 95.38 82 VAL B O 1
ATOM 1611 N N . ASN B 1 83 ? -4.383 12.641 8.547 1 93.12 83 ASN B N 1
ATOM 1612 C CA . ASN B 1 83 ? -4.734 11.352 9.133 1 93.12 83 ASN B CA 1
ATOM 1613 C C . ASN B 1 83 ? -6.06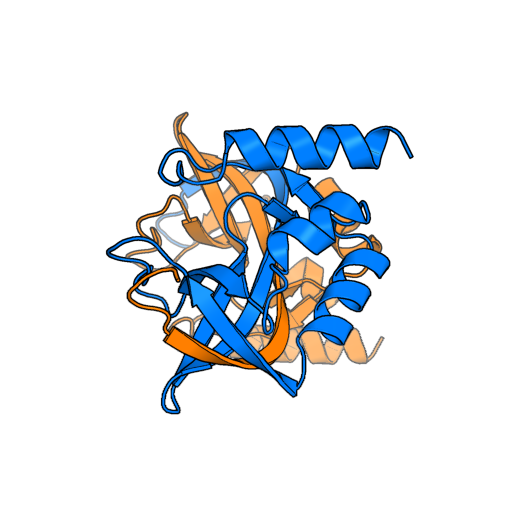6 11.414 9.867 1 93.12 83 ASN B C 1
ATOM 1615 O O . ASN B 1 83 ? -6.941 10.578 9.656 1 93.12 83 ASN B O 1
ATOM 1619 N N . ARG B 1 84 ? -6.215 12.406 10.602 1 90.94 84 ARG B N 1
ATOM 1620 C CA . ARG B 1 84 ? -7.43 12.602 11.391 1 90.94 84 ARG B CA 1
ATOM 1621 C C . ARG B 1 84 ? -8.625 12.891 10.484 1 90.94 84 ARG B C 1
ATOM 1623 O O . ARG B 1 84 ? -9.719 12.367 10.711 1 90.94 84 ARG B O 1
ATOM 1630 N N . THR B 1 85 ? -8.43 13.742 9.57 1 93.06 85 THR B N 1
ATOM 1631 C CA . THR B 1 85 ? -9.5 14.125 8.656 1 93.06 85 THR B CA 1
ATOM 1632 C C . THR B 1 85 ? -10.055 12.898 7.934 1 93.06 85 THR B C 1
ATOM 1634 O O . THR B 1 85 ? -11.273 12.734 7.832 1 93.06 85 THR B O 1
ATOM 1637 N N . LEU B 1 86 ? -9.18 12.031 7.461 1 92.12 86 LEU B N 1
ATOM 1638 C CA . LEU B 1 86 ? -9.609 10.82 6.766 1 92.12 86 LEU B CA 1
ATOM 1639 C C . LEU B 1 86 ? -10.438 9.938 7.688 1 92.12 86 LEU B C 1
ATOM 1641 O O . LEU B 1 86 ? -11.445 9.359 7.262 1 92.12 86 LEU B O 1
ATOM 1645 N N . LEU B 1 87 ? -10.086 9.812 8.93 1 89.88 87 LEU B N 1
ATOM 1646 C CA . LEU B 1 87 ? -10.812 9.031 9.922 1 89.88 87 LEU B CA 1
ATOM 1647 C C . LEU B 1 87 ? -12.188 9.641 10.188 1 89.88 87 LEU B C 1
ATOM 1649 O O . LEU B 1 87 ? -13.203 8.938 10.148 1 89.88 87 LEU B O 1
ATOM 1653 N N . SER B 1 88 ? -12.18 10.906 10.398 1 89.94 88 SER B N 1
ATOM 1654 C CA . SER B 1 88 ? -13.406 11.609 10.766 1 89.94 88 SER B CA 1
ATOM 1655 C C . SER B 1 88 ? -14.414 11.602 9.625 1 89.94 88 SER B C 1
ATOM 1657 O O . SER B 1 88 ? -15.625 11.555 9.859 1 89.94 88 SER B O 1
ATOM 1659 N N . GLU B 1 89 ? -14 11.656 8.414 1 90.88 89 GLU B N 1
ATOM 1660 C CA . GLU B 1 89 ? -14.867 11.703 7.246 1 90.88 89 GLU B CA 1
ATOM 1661 C C . GLU B 1 89 ? -15.305 10.305 6.824 1 90.88 89 GLU B C 1
ATOM 1663 O O . GLU B 1 89 ? -16.094 10.148 5.895 1 90.88 89 GLU B O 1
ATOM 1668 N N . GLY B 1 90 ? -14.656 9.25 7.465 1 87.94 90 GLY B N 1
ATOM 1669 C CA . GLY B 1 90 ? -15.07 7.879 7.191 1 87.94 90 GLY B CA 1
ATOM 1670 C C . GLY B 1 90 ? -14.305 7.246 6.043 1 87.94 90 GLY B C 1
ATOM 1671 O O . GLY B 1 90 ? -14.789 6.293 5.426 1 87.94 90 GLY B O 1
ATOM 1672 N N . TYR B 1 91 ? -13.164 7.805 5.707 1 89.69 91 TYR B N 1
ATOM 1673 C CA . TYR B 1 91 ? -12.398 7.297 4.578 1 89.69 91 TYR B CA 1
ATOM 1674 C C . TYR B 1 91 ? -11.281 6.371 5.051 1 89.69 91 TYR B C 1
ATOM 1676 O O . TYR B 1 91 ? -10.531 5.828 4.234 1 89.69 91 TYR B O 1
ATOM 1684 N N . ALA B 1 92 ? -11.148 6.16 6.32 1 88.5 92 ALA B N 1
ATOM 1685 C CA . ALA B 1 92 ? -10.094 5.32 6.887 1 88.5 92 ALA B CA 1
ATOM 1686 C C . ALA B 1 92 ? -10.547 4.688 8.195 1 88.5 92 ALA B C 1
ATOM 1688 O O . ALA B 1 92 ? -11.562 5.086 8.773 1 88.5 92 ALA B O 1
ATOM 1689 N N . ARG B 1 93 ? -9.805 3.705 8.562 1 85.88 93 ARG B N 1
ATOM 1690 C CA . ARG B 1 93 ? -9.977 3.129 9.898 1 85.88 93 ARG B CA 1
ATOM 1691 C C . ARG B 1 93 ? -8.68 3.178 10.688 1 85.88 93 ARG B C 1
ATOM 1693 O O . ARG B 1 93 ? -7.594 3.238 10.102 1 85.88 93 ARG B O 1
ATOM 1700 N N . ALA B 1 94 ? -8.852 3.193 12.016 1 84.44 94 ALA B N 1
ATOM 1701 C CA . ALA B 1 94 ? -7.672 3.186 12.875 1 84.44 94 ALA B CA 1
ATOM 1702 C C . ALA B 1 94 ? -6.875 1.896 12.703 1 84.44 94 ALA B C 1
ATOM 1704 O O . ALA B 1 94 ? -7.445 0.805 12.664 1 84.44 94 ALA B O 1
ATOM 1705 N N . ALA B 1 95 ? -5.621 2.021 12.445 1 79.75 95 ALA B N 1
ATOM 1706 C CA . ALA B 1 95 ? -4.688 0.91 12.305 1 79.75 95 ALA B CA 1
ATOM 1707 C C . ALA B 1 95 ? -3.373 1.204 13.023 1 79.75 95 ALA B C 1
ATOM 1709 O O . ALA B 1 95 ? -2.34 1.408 12.383 1 79.75 95 ALA B O 1
ATOM 1710 N N . PRO B 1 96 ? -3.459 1.233 14.258 1 72.56 96 PRO B N 1
ATOM 1711 C CA . PRO B 1 96 ? -2.248 1.559 15.008 1 72.56 96 PRO B CA 1
ATOM 1712 C C . PRO B 1 96 ? -1.159 0.497 14.867 1 72.56 96 PRO B C 1
ATOM 1714 O O . PRO B 1 96 ? -1.464 -0.688 14.711 1 72.56 96 PRO B O 1
ATOM 1717 N N . SER B 1 97 ? 0.071 0.88 14.555 1 68 97 SER B N 1
ATOM 1718 C CA . SER B 1 97 ? 1.213 -0.027 14.586 1 68 97 SER B CA 1
ATOM 1719 C C . SER B 1 97 ? 1.822 -0.098 15.984 1 68 97 SER B C 1
ATOM 1721 O O . SER B 1 97 ? 1.722 0.854 16.75 1 68 97 SER B O 1
ATOM 1723 N N . PRO B 1 98 ? 2.355 -1.279 16.281 1 59.81 98 PRO B N 1
ATOM 1724 C CA . PRO B 1 98 ? 2.932 -1.439 17.625 1 59.81 98 PRO B CA 1
ATOM 1725 C C . PRO B 1 98 ? 3.973 -0.37 17.953 1 59.81 98 PRO B C 1
ATOM 1727 O O . PRO B 1 98 ? 4.156 -0.016 19.125 1 59.81 98 PRO B O 1
ATOM 1730 N N . GLN B 1 99 ? 4.582 0.027 16.953 1 56.97 99 GLN B N 1
ATOM 1731 C CA . GLN B 1 99 ? 5.68 0.952 17.219 1 56.97 99 GLN B CA 1
ATOM 1732 C C . GLN B 1 99 ? 5.168 2.383 17.359 1 56.97 99 GLN B C 1
ATOM 1734 O O . GLN B 1 99 ? 5.891 3.256 17.844 1 56.97 99 GLN B O 1
ATOM 1739 N N . GLN B 1 100 ? 3.867 2.613 16.906 1 57.69 100 GLN B N 1
ATOM 1740 C CA . GLN B 1 100 ? 3.439 4.008 16.875 1 57.69 100 GLN B CA 1
ATOM 1741 C C . GLN B 1 100 ? 2.375 4.289 17.922 1 57.69 100 GLN B C 1
ATOM 1743 O O . GLN B 1 100 ? 1.274 3.738 17.859 1 57.69 100 GLN B O 1
ATOM 1748 N N . THR B 1 101 ? 2.719 5.047 18.969 1 58.28 101 THR B N 1
ATOM 1749 C CA . THR B 1 101 ? 1.904 5.195 20.172 1 58.28 101 THR B CA 1
ATOM 1750 C C . THR B 1 101 ? 1.317 6.602 20.266 1 58.28 101 THR B C 1
ATOM 1752 O O . THR B 1 101 ? 0.29 6.812 20.906 1 58.28 101 THR B O 1
ATOM 1755 N N . ARG B 1 102 ? 1.844 7.535 19.688 1 67.5 102 ARG B N 1
ATOM 1756 C CA . ARG B 1 102 ? 1.541 8.883 20.156 1 67.5 102 ARG B CA 1
ATOM 1757 C C . ARG B 1 102 ? 0.053 9.188 20.016 1 67.5 102 ARG B C 1
ATOM 1759 O O . ARG B 1 102 ? -0.565 9.711 20.953 1 67.5 102 ARG B O 1
ATOM 1766 N N . TYR B 1 103 ? -0.65 8.859 18.969 1 69.88 103 TYR B N 1
ATOM 1767 C CA . TYR B 1 103 ? -2.029 9.273 18.75 1 69.88 103 TYR B CA 1
ATOM 1768 C C . TYR B 1 103 ? -2.965 8.07 18.703 1 69.88 103 TYR B C 1
ATOM 1770 O O . TYR B 1 103 ? -4.082 8.164 18.188 1 69.88 103 TYR B O 1
ATOM 1778 N N . ILE B 1 104 ? -2.602 7.082 19.328 1 65.12 104 ILE B N 1
ATOM 1779 C CA . ILE B 1 104 ? -3.377 5.852 19.219 1 65.12 104 ILE B CA 1
ATOM 1780 C C . ILE B 1 104 ? -4.738 6.035 19.891 1 65.12 104 ILE B C 1
ATOM 1782 O O . ILE B 1 104 ? -5.77 5.691 19.312 1 65.12 104 ILE B O 1
ATOM 1786 N N . LYS B 1 105 ? -4.73 6.516 21.047 1 67.94 105 LYS B N 1
ATOM 1787 C CA . LYS B 1 105 ? -5.984 6.707 21.766 1 67.94 105 LYS B CA 1
ATOM 1788 C C . LYS B 1 105 ? -6.898 7.688 21.047 1 67.94 105 LYS B C 1
ATOM 1790 O O . LYS B 1 105 ? -8.117 7.504 21.016 1 67.94 105 LYS B O 1
ATOM 1795 N N . ASP B 1 106 ? -6.289 8.617 20.422 1 74.06 106 ASP B N 1
ATOM 1796 C CA . ASP B 1 106 ? -7.055 9.633 19.688 1 74.06 106 ASP B CA 1
ATOM 1797 C C . ASP B 1 106 ? -7.695 9.039 18.438 1 74.06 106 ASP B C 1
ATOM 1799 O O . ASP B 1 106 ? -8.852 9.344 18.125 1 74.06 106 ASP B O 1
ATOM 1803 N N . PHE B 1 107 ? -7.016 8.227 17.844 1 73.75 107 PHE B N 1
ATOM 1804 C CA . PHE B 1 107 ? -7.504 7.66 16.594 1 73.75 107 PHE B CA 1
ATOM 1805 C C . PHE B 1 107 ? -8.734 6.789 16.844 1 73.75 107 PHE B C 1
ATOM 1807 O O . PHE B 1 107 ? -9.672 6.793 16.047 1 73.75 107 PHE B O 1
ATOM 1814 N N . GLU B 1 108 ? -8.711 6.059 17.875 1 70.62 108 GLU B N 1
ATOM 1815 C CA . GLU B 1 108 ? -9.875 5.254 18.234 1 70.62 108 GLU B CA 1
ATOM 1816 C C . GLU B 1 108 ? -11.086 6.133 18.516 1 70.62 108 GLU B C 1
ATOM 1818 O O . GLU B 1 108 ? -12.211 5.797 18.125 1 70.62 108 GLU B O 1
ATOM 1823 N N . HIS B 1 109 ? -10.766 7.172 19.125 1 71.38 109 HIS B N 1
ATOM 1824 C CA . HIS B 1 109 ? -11.836 8.109 19.453 1 71.38 109 HIS B CA 1
ATOM 1825 C C . HIS B 1 109 ? -12.414 8.75 18.203 1 71.38 109 HIS B C 1
ATOM 1827 O O . HIS B 1 109 ? -13.625 8.906 18.078 1 71.38 109 HIS B O 1
ATOM 1833 N N . TRP B 1 110 ? -11.594 9.047 17.297 1 70.25 110 TRP B N 1
ATOM 1834 C CA . TRP B 1 110 ? -12.039 9.703 16.078 1 70.25 110 TRP B CA 1
ATOM 1835 C C . TRP B 1 110 ? -12.859 8.75 15.219 1 70.25 110 TRP B C 1
ATOM 1837 O O . TRP B 1 110 ? -13.828 9.156 14.578 1 70.25 110 TRP B O 1
ATOM 1847 N N . GLN B 1 111 ? -12.469 7.488 15.164 1 69.44 111 GLN B N 1
ATOM 1848 C CA . GLN B 1 111 ? -13.211 6.477 14.422 1 69.44 111 GLN B CA 1
ATOM 1849 C C . GLN B 1 111 ? -14.617 6.301 14.992 1 69.44 111 GLN B C 1
ATOM 1851 O O . GL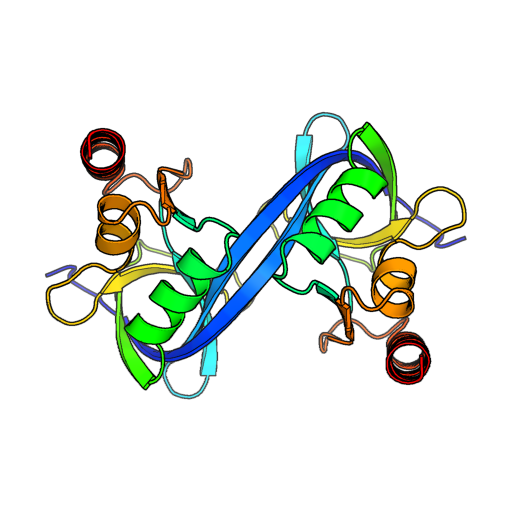N B 1 111 ? -15.586 6.188 14.242 1 69.44 111 GLN B O 1
ATOM 1856 N N . LYS B 1 112 ? -14.727 6.172 16.188 1 68.56 112 LYS B N 1
ATOM 1857 C CA . LYS B 1 112 ? -16.016 6 16.828 1 68.56 112 LYS B CA 1
ATOM 1858 C C . LYS B 1 112 ? -16.969 7.141 16.484 1 68.56 112 LYS B C 1
ATOM 1860 O O . LYS B 1 112 ? -18.172 6.922 16.266 1 68.56 112 LYS B O 1
ATOM 1865 N N . LYS B 1 113 ? -16.406 8.234 16.328 1 62.34 113 LYS B N 1
ATOM 1866 C CA . LYS B 1 113 ? -17.234 9.391 16 1 62.34 113 LYS B CA 1
ATOM 1867 C C . LYS B 1 113 ? -17.688 9.328 14.547 1 62.34 113 LYS B C 1
ATOM 1869 O O . LYS B 1 113 ? -18.781 9.781 14.219 1 62.34 113 LYS B O 1
ATOM 1874 N N . ALA B 1 114 ? -16.953 8.828 13.695 1 64.44 114 ALA B N 1
ATOM 1875 C CA . ALA B 1 114 ? -17.266 8.703 12.273 1 64.44 114 ALA B CA 1
ATOM 1876 C C . ALA B 1 114 ? -18.359 7.645 12.047 1 64.44 114 ALA B C 1
ATOM 1878 O O . ALA B 1 114 ? -19.234 7.828 11.211 1 64.44 114 ALA B O 1
ATOM 1879 N N . ASP B 1 115 ? -18.078 6.465 12.695 1 63.31 115 ASP B N 1
ATOM 1880 C CA . ASP B 1 115 ? -19.062 5.383 12.594 1 63.31 115 ASP B CA 1
ATOM 1881 C C . ASP B 1 115 ? -20.438 5.832 13.102 1 63.31 115 ASP B C 1
ATOM 1883 O O . ASP B 1 115 ? -21.453 5.25 12.734 1 63.31 115 ASP B O 1
ATOM 1887 N N . GLN B 1 116 ? -20.422 6.77 13.891 1 49.38 116 GLN B N 1
ATOM 1888 C CA . GLN B 1 116 ? -21.656 7.25 14.484 1 49.38 116 GLN B CA 1
ATOM 1889 C C . GLN B 1 116 ? -22.344 8.273 13.586 1 49.38 116 GLN B C 1
ATOM 1891 O O . GLN B 1 116 ? -23.516 8.602 13.781 1 49.38 116 GLN B O 1
ATOM 1896 N N . LYS B 1 117 ? -21.703 8.625 12.602 1 47.62 117 LYS B N 1
ATOM 1897 C CA . LYS B 1 117 ? -22.438 9.477 11.672 1 47.62 117 LYS B CA 1
ATOM 1898 C C . LYS B 1 117 ? -23.234 8.641 10.672 1 47.62 117 LYS B C 1
ATOM 1900 O O . LYS B 1 117 ? -22.781 7.566 10.266 1 47.62 117 LYS B O 1
#

Organism: NCBI:txid267746

Foldseek 3Di:
DPVDDDDDDDDDDADFDWDWDDDPRHIATEGEAFKGFDPPPVRNVVLCVVPPPADKDFADDDPQDPVPRYGYGFIDDVPDTPSLVCLQCVRIAGDHDPVDPDCNVVRVVSNVNNVVD/DPPDDDDDDDDDDADFDWDWDDDPRHIATETEAFKGFDPPPVRNVVLCVVPPPADKDFADDDPQPPVPRYGYGFIDDVPDTPSLVCLQCVRIAGDHDPVDPDCNVVRVVSNVNNVVD

Radius of gyration: 18.22 Å; Cα contacts (8 Å, |Δi|>4): 474; chains: 2; bounding box: 41×48×49 Å

Sequence (234 aa):
MPDGTVTAYAYKVTKDNLIVATIQGETYRIRLQGIEVFTEPDAKRFLKEKVSGQQIELDYDEQPFEGEGKITAYVWLGNEMVNRTLLSEGYARAAPSPQQTRYIKDFEHWQKKADQKMPDGTVTAYAYKVTKDNLIVATIQGETYRIRLQGIEVFTEPDAKRFLKEKVSGQQIELDYDEQPFEGEGKITAYVWLGNEMVNRTLLSEGYARAAPSPQQTRYIKDFEHWQKKADQK

pLDDT: mean 80.58, std 14.48, range [32.44, 97.5]